Protein AF-A0A0D8XII5-F1 (afdb_monomer)

Mean predicted aligned error: 20.08 Å

Structure (mmCIF, N/CA/C/O backbone):
data_AF-A0A0D8XII5-F1
#
_entry.id   AF-A0A0D8XII5-F1
#
loop_
_atom_site.group_PDB
_atom_site.id
_atom_site.type_symbol
_atom_site.label_atom_id
_atom_site.label_alt_id
_atom_site.label_comp_id
_atom_site.label_asym_id
_atom_site.label_entity_id
_atom_site.label_seq_id
_atom_site.pdbx_PDB_ins_code
_atom_site.Cartn_x
_atom_site.Cartn_y
_atom_site.Cartn_z
_atom_site.occupancy
_atom_site.B_iso_or_equiv
_atom_site.auth_seq_id
_atom_site.auth_comp_id
_atom_site.auth_asym_id
_atom_site.auth_atom_id
_atom_site.pdbx_PDB_model_num
ATOM 1 N N . MET A 1 1 ? 27.798 -19.630 24.471 1.00 77.00 1 MET A N 1
ATOM 2 C CA . MET A 1 1 ? 26.776 -18.729 25.057 1.00 77.00 1 MET A CA 1
ATOM 3 C C . MET A 1 1 ? 25.431 -19.427 24.916 1.00 77.00 1 MET A C 1
ATOM 5 O O . MET A 1 1 ? 25.011 -19.600 23.781 1.00 77.00 1 MET A O 1
ATOM 9 N N . PHE A 1 2 ? 24.791 -19.851 26.017 1.00 88.88 2 PHE A N 1
ATOM 10 C CA . PHE A 1 2 ? 23.692 -20.841 25.994 1.00 88.88 2 PHE A CA 1
ATOM 11 C C . PHE A 1 2 ? 22.542 -20.445 25.061 1.00 88.88 2 PHE A C 1
ATOM 13 O O . PHE A 1 2 ? 22.098 -21.237 24.239 1.00 88.88 2 PHE A O 1
ATOM 20 N N . VAL A 1 3 ? 22.153 -19.169 25.097 1.00 88.50 3 VAL A N 1
ATOM 21 C CA . VAL A 1 3 ? 21.135 -18.590 24.208 1.00 88.50 3 VAL A CA 1
ATOM 22 C C . VAL A 1 3 ? 21.481 -18.770 22.720 1.00 88.50 3 VAL A C 1
ATOM 24 O O . VAL A 1 3 ? 20.600 -19.055 21.918 1.00 88.50 3 VAL A O 1
ATOM 27 N N . GLY A 1 4 ? 22.757 -18.655 22.337 1.00 88.62 4 GLY A N 1
ATOM 28 C CA . GLY A 1 4 ? 23.198 -18.844 20.949 1.00 88.62 4 GLY A CA 1
ATOM 29 C C . GLY A 1 4 ? 23.115 -20.299 20.479 1.00 88.62 4 GLY A C 1
ATOM 30 O O . GLY A 1 4 ? 22.792 -20.549 19.324 1.00 88.62 4 GLY A O 1
ATOM 31 N N . GLU A 1 5 ? 23.345 -21.254 21.377 1.00 89.75 5 GLU A N 1
ATOM 32 C CA . GLU A 1 5 ? 23.192 -22.691 21.120 1.00 89.75 5 GLU A CA 1
ATOM 33 C C . GLU A 1 5 ? 21.711 -23.096 21.047 1.00 89.75 5 GLU A C 1
ATOM 35 O O . GLU A 1 5 ? 21.306 -23.789 20.115 1.00 89.75 5 GLU A O 1
ATOM 40 N N . ALA A 1 6 ? 20.869 -22.557 21.935 1.00 88.44 6 ALA A N 1
ATOM 41 C CA . ALA A 1 6 ? 19.416 -22.730 21.880 1.00 88.44 6 ALA A CA 1
ATOM 42 C C . ALA A 1 6 ? 18.805 -22.173 20.576 1.00 88.44 6 ALA A C 1
ATOM 44 O O . ALA A 1 6 ? 18.009 -22.856 19.929 1.00 88.44 6 ALA A O 1
ATOM 45 N N . ILE A 1 7 ? 19.219 -20.974 20.143 1.00 87.81 7 ILE A N 1
ATOM 46 C CA . ILE A 1 7 ? 18.803 -20.389 18.855 1.00 87.8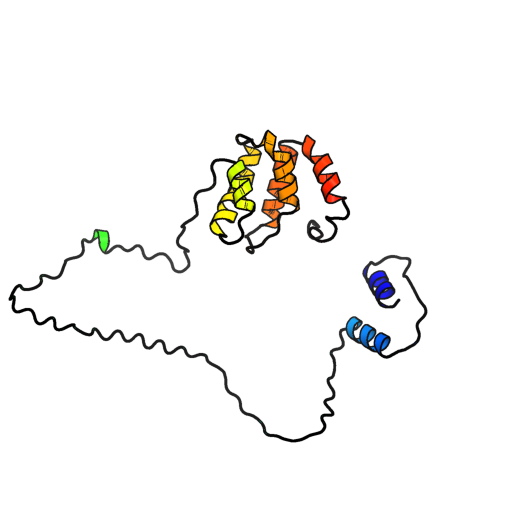1 7 ILE A CA 1
ATOM 47 C C . ILE A 1 7 ? 19.351 -21.212 17.678 1.00 87.81 7 ILE A C 1
ATOM 49 O O . ILE A 1 7 ? 18.618 -21.469 16.728 1.00 87.81 7 ILE A O 1
ATOM 53 N N . SER A 1 8 ? 20.604 -21.678 17.743 1.00 90.38 8 SER A N 1
ATOM 54 C CA . SER A 1 8 ? 21.195 -22.534 16.703 1.00 90.38 8 SER A CA 1
ATOM 55 C C . SER A 1 8 ? 20.455 -23.865 16.545 1.00 90.38 8 SER A C 1
ATOM 57 O O . SER A 1 8 ? 20.338 -24.356 15.424 1.00 90.38 8 SER A O 1
ATOM 59 N N . SER A 1 9 ? 19.951 -24.434 17.644 1.00 86.81 9 SER A N 1
ATOM 60 C CA . SER A 1 9 ? 19.098 -25.627 17.641 1.00 86.81 9 SER A CA 1
ATOM 61 C C . SER A 1 9 ? 17.732 -25.335 17.005 1.00 86.81 9 SER A C 1
ATOM 63 O O . SER A 1 9 ? 17.302 -26.057 16.106 1.00 86.81 9 SER A O 1
ATOM 65 N N . TRP A 1 10 ? 17.089 -24.227 17.394 1.00 86.25 10 TRP A N 1
ATOM 66 C CA . TRP A 1 10 ? 15.796 -23.799 16.841 1.00 86.25 10 TRP A CA 1
ATOM 67 C C . TRP A 1 10 ? 15.847 -23.498 15.334 1.00 86.25 10 TRP A C 1
ATOM 69 O O . TRP A 1 10 ? 14.898 -23.794 14.615 1.00 86.25 10 TRP A O 1
ATOM 79 N N . MET A 1 11 ? 16.969 -22.965 14.841 1.00 87.56 11 MET A N 1
ATOM 80 C CA . MET A 1 11 ? 17.151 -22.601 13.431 1.00 87.56 11 MET A CA 1
ATOM 81 C C . MET A 1 11 ? 17.401 -23.805 12.497 1.00 87.56 11 MET A C 1
ATOM 83 O O . MET A 1 11 ? 17.495 -23.624 11.285 1.00 87.56 11 MET A O 1
ATOM 87 N N . GLY A 1 12 ? 17.509 -25.031 13.031 1.00 75.69 12 GLY A N 1
ATOM 88 C CA . GLY A 1 12 ? 17.516 -26.272 12.241 1.00 75.69 12 GLY A CA 1
ATOM 89 C C . GLY A 1 12 ? 18.734 -26.491 11.334 1.00 75.69 12 GLY A C 1
ATOM 90 O O . GLY A 1 12 ? 18.668 -27.311 10.421 1.00 75.69 12 GLY A O 1
ATOM 91 N N . HIS A 1 13 ? 19.834 -25.766 11.552 1.00 77.75 13 HIS A N 1
ATOM 92 C CA . HIS A 1 13 ? 21.041 -25.865 10.728 1.00 77.75 13 HIS A CA 1
ATOM 93 C C . HIS A 1 13 ? 21.863 -27.125 11.063 1.00 77.75 13 HIS A C 1
ATOM 95 O O . HIS A 1 13 ? 21.938 -27.528 12.225 1.00 77.75 13 HIS A O 1
ATOM 101 N N . GLU A 1 14 ? 22.510 -27.732 10.060 1.00 72.69 14 GLU A N 1
ATOM 102 C CA . GLU A 1 14 ? 23.285 -28.979 10.227 1.00 72.69 14 GLU A CA 1
ATOM 103 C C . GLU A 1 14 ? 24.501 -28.797 11.157 1.00 72.69 14 GLU A C 1
ATOM 105 O O . GLU A 1 14 ? 24.833 -29.675 11.956 1.00 72.69 14 GLU A O 1
ATOM 110 N N . GLU A 1 15 ? 25.136 -27.625 11.096 1.00 82.06 15 GLU A N 1
ATOM 111 C CA . GLU A 1 15 ? 26.217 -27.223 11.997 1.00 82.06 15 GLU A CA 1
ATOM 112 C C . GLU A 1 15 ? 25.653 -26.456 13.201 1.00 82.06 15 GLU A C 1
ATOM 114 O O . GLU A 1 15 ? 25.435 -25.244 13.139 1.00 82.06 15 GLU A O 1
ATOM 119 N N . GLN A 1 16 ? 25.410 -27.165 14.305 1.00 84.00 16 GLN A N 1
ATOM 120 C CA . GLN A 1 16 ? 24.960 -26.558 15.560 1.00 84.00 16 GLN A CA 1
ATOM 121 C C . GLN A 1 16 ? 26.126 -25.934 16.339 1.00 84.00 16 GLN A C 1
ATOM 123 O O . GLN A 1 16 ? 27.122 -26.601 16.632 1.00 84.00 16 GLN A O 1
ATOM 128 N N . LEU A 1 17 ? 25.972 -24.667 16.737 1.00 87.56 17 LEU A N 1
ATOM 129 C CA . LEU A 1 17 ? 26.920 -23.976 17.612 1.00 87.56 17 LEU A CA 1
ATOM 130 C C . LEU A 1 17 ? 26.945 -24.622 18.999 1.00 87.56 17 LEU A C 1
ATOM 132 O O . LEU A 1 17 ? 25.958 -24.561 19.726 1.00 87.56 17 LEU A O 1
ATOM 136 N N . LYS A 1 18 ? 28.102 -25.161 19.389 1.00 88.06 18 LYS A N 1
ATOM 137 C CA . LYS A 1 18 ? 28.375 -25.656 20.743 1.00 88.06 18 LYS A CA 1
ATOM 138 C C . LYS A 1 18 ? 29.397 -24.761 21.416 1.00 88.06 18 LYS A C 1
ATOM 140 O O . LYS A 1 18 ? 30.386 -24.377 20.791 1.00 88.06 18 LYS A O 1
ATOM 145 N N . PHE A 1 19 ? 29.181 -24.456 22.689 1.00 89.31 19 PHE A N 1
ATOM 146 C CA . PHE A 1 19 ? 30.158 -23.737 23.500 1.00 89.31 19 PHE A CA 1
ATOM 147 C C . PHE A 1 19 ? 30.396 -24.466 24.821 1.00 89.31 19 PHE A C 1
ATOM 149 O O . PHE A 1 19 ? 29.582 -25.271 25.262 1.00 89.31 19 PHE A O 1
ATOM 156 N N . GLU A 1 20 ? 31.512 -24.147 25.463 1.00 88.19 20 GLU A N 1
ATOM 157 C CA . GLU A 1 20 ? 31.811 -24.594 26.820 1.00 88.19 20 GLU A CA 1
ATOM 158 C C . GLU A 1 20 ? 31.205 -23.613 27.840 1.00 88.19 20 GLU A C 1
ATOM 160 O O . GLU A 1 20 ? 31.091 -22.410 27.575 1.00 88.19 20 GLU A O 1
ATOM 165 N N . TYR A 1 21 ? 30.789 -24.138 28.995 1.00 86.00 21 TYR A N 1
ATOM 166 C CA . TYR A 1 21 ? 30.119 -23.396 30.064 1.00 86.00 21 TYR A CA 1
ATOM 167 C C . TYR A 1 21 ? 30.590 -23.869 31.434 1.00 86.00 21 TYR A C 1
ATOM 169 O O . TYR A 1 21 ? 30.857 -25.052 31.632 1.00 86.00 21 TYR A O 1
ATOM 177 N N . GLU A 1 22 ? 30.588 -22.952 32.395 1.00 87.06 22 GLU A N 1
ATOM 178 C CA . GLU A 1 22 ? 30.607 -23.285 33.816 1.00 87.06 22 GLU A CA 1
ATOM 179 C C . GLU A 1 22 ? 29.160 -23.394 34.322 1.00 87.06 22 GLU A C 1
ATOM 181 O O . GLU A 1 22 ? 28.330 -22.522 34.038 1.00 87.06 22 GLU A O 1
ATOM 186 N N . GLU A 1 23 ? 28.851 -24.450 35.077 1.00 87.00 23 GLU A N 1
ATOM 187 C CA . GLU A 1 23 ? 27.527 -24.653 35.676 1.00 87.00 23 GLU A CA 1
ATOM 188 C C . GLU A 1 23 ? 27.302 -23.610 36.786 1.00 87.00 23 GLU A C 1
ATOM 190 O O . GLU A 1 23 ? 28.008 -23.594 37.793 1.00 87.00 23 GLU A O 1
ATOM 195 N N . ASN A 1 24 ? 26.340 -22.710 36.582 1.00 89.38 24 ASN A N 1
ATOM 196 C CA . ASN A 1 24 ? 26.037 -21.578 37.461 1.00 89.38 24 ASN A CA 1
ATOM 197 C C . ASN A 1 24 ? 24.515 -21.390 37.564 1.00 89.38 24 ASN A C 1
ATOM 199 O O . ASN A 1 24 ? 23.789 -21.782 36.649 1.00 89.38 24 ASN A O 1
ATOM 203 N N . ASP A 1 25 ? 24.033 -20.707 38.607 1.00 89.06 25 ASP A N 1
ATOM 204 C CA . ASP A 1 25 ? 22.597 -20.460 38.846 1.00 89.06 25 ASP A CA 1
ATOM 205 C C . ASP A 1 25 ? 21.871 -19.865 37.624 1.00 89.06 25 ASP A C 1
ATOM 207 O O . ASP A 1 25 ? 20.764 -20.281 37.284 1.00 89.06 25 ASP A O 1
ATOM 211 N N . TRP A 1 26 ? 22.531 -18.956 36.897 1.00 88.75 26 TRP A N 1
ATOM 212 C CA . TRP A 1 26 ? 22.018 -18.383 35.647 1.00 88.75 26 TRP A CA 1
ATOM 213 C C . TRP A 1 26 ? 21.817 -19.432 34.538 1.00 88.75 26 TRP A C 1
ATOM 215 O O . TRP A 1 26 ? 20.835 -19.378 33.800 1.00 88.75 26 TRP A O 1
ATOM 225 N N . LEU A 1 27 ? 22.727 -20.405 34.414 1.00 89.44 27 LEU A N 1
ATOM 226 C CA . LEU A 1 27 ? 22.627 -21.477 33.419 1.00 89.44 27 LEU A CA 1
ATOM 227 C C . LEU A 1 27 ? 21.465 -22.422 33.760 1.00 89.44 27 LEU A C 1
ATOM 229 O O . LEU A 1 27 ? 20.710 -22.818 32.870 1.00 89.44 27 LEU A O 1
ATOM 233 N N . LEU A 1 28 ? 21.290 -22.725 35.051 1.00 88.69 28 LEU A N 1
ATOM 234 C CA . LEU A 1 28 ? 20.173 -23.516 35.567 1.00 88.69 28 LEU A CA 1
ATOM 235 C C . LEU A 1 28 ? 18.830 -22.814 35.325 1.00 88.69 28 LEU A C 1
ATOM 237 O O . LEU A 1 28 ? 17.883 -23.450 34.864 1.00 88.69 28 LEU A O 1
ATOM 241 N N . GLU A 1 29 ? 18.745 -21.505 35.574 1.00 89.44 29 GLU A N 1
ATOM 242 C CA . GLU A 1 29 ? 17.546 -20.709 35.297 1.00 89.44 29 GLU A CA 1
ATOM 243 C C . GLU A 1 29 ? 17.209 -20.681 33.799 1.00 89.44 29 GLU A C 1
ATOM 245 O O . GLU A 1 29 ? 16.077 -20.994 33.423 1.00 89.44 29 GLU A O 1
ATOM 250 N N . MET A 1 30 ? 18.186 -20.377 32.937 1.00 88.62 30 MET A N 1
ATOM 251 C CA . MET A 1 30 ? 17.984 -20.350 31.483 1.00 88.62 30 MET A CA 1
ATOM 252 C C . MET A 1 30 ? 17.560 -21.714 30.927 1.00 88.62 30 MET A C 1
ATOM 254 O O . MET A 1 30 ? 16.675 -21.773 30.073 1.00 88.62 30 MET A O 1
ATOM 258 N N . ARG A 1 31 ? 18.137 -22.813 31.433 1.00 89.25 31 ARG A N 1
ATOM 259 C CA . ARG A 1 31 ? 17.714 -24.176 31.083 1.00 89.25 31 ARG A CA 1
ATOM 260 C C . ARG A 1 31 ? 16.270 -24.431 31.518 1.00 89.25 31 ARG A C 1
ATOM 262 O O . ARG A 1 31 ? 15.475 -24.906 30.718 1.00 89.25 31 ARG A O 1
ATOM 269 N N . ARG A 1 32 ? 15.898 -24.045 32.743 1.00 87.88 32 ARG A N 1
ATOM 270 C CA . ARG A 1 32 ? 14.538 -24.248 33.268 1.00 87.88 32 ARG A CA 1
ATOM 271 C C . ARG A 1 32 ? 13.476 -23.453 32.490 1.00 87.88 32 ARG A C 1
ATOM 273 O O . ARG A 1 32 ? 12.360 -23.938 32.332 1.00 87.88 32 ARG A O 1
ATOM 280 N N . ILE A 1 33 ? 13.830 -22.269 31.975 1.00 88.31 33 ILE A N 1
ATOM 281 C CA . ILE A 1 33 ? 12.994 -21.482 31.051 1.00 88.31 33 ILE A CA 1
ATOM 282 C C . ILE A 1 33 ? 12.884 -22.175 29.683 1.00 88.31 33 ILE A C 1
ATOM 284 O O . ILE A 1 33 ? 11.779 -22.291 29.159 1.00 88.31 33 ILE A O 1
ATOM 288 N N . TYR A 1 34 ? 13.999 -22.657 29.122 1.00 87.44 34 TYR A N 1
ATOM 289 C CA . TYR A 1 34 ? 14.026 -23.369 27.837 1.00 87.44 34 TYR A CA 1
ATOM 290 C C . TYR A 1 34 ? 13.191 -24.661 27.860 1.00 87.44 34 TYR A C 1
ATOM 292 O O . TYR A 1 34 ? 12.408 -24.901 26.946 1.00 87.44 34 TYR A O 1
ATOM 300 N N . ASP A 1 35 ? 13.293 -25.442 28.938 1.00 85.44 35 ASP A N 1
ATOM 301 C CA . ASP A 1 35 ? 12.533 -26.683 29.142 1.00 85.44 35 ASP A CA 1
ATOM 302 C C . ASP A 1 35 ? 11.050 -26.433 29.513 1.00 85.44 35 ASP A C 1
ATOM 304 O O . ASP A 1 35 ? 10.287 -27.379 29.709 1.00 85.44 35 ASP A O 1
ATOM 308 N N . GLY A 1 36 ? 10.622 -25.169 29.641 1.00 80.12 36 GLY A N 1
ATOM 309 C CA . GLY A 1 36 ? 9.242 -24.795 29.972 1.00 80.12 36 GLY A CA 1
ATOM 310 C C . GLY A 1 36 ? 8.801 -25.171 31.393 1.00 80.12 36 GLY A C 1
ATOM 311 O O . GLY A 1 36 ? 7.602 -25.237 31.667 1.00 80.12 36 GLY A O 1
ATOM 312 N N . ILE A 1 37 ? 9.743 -25.429 32.305 1.00 76.94 37 ILE A N 1
ATOM 313 C CA . ILE A 1 37 ? 9.452 -25.890 33.666 1.00 76.94 37 ILE A CA 1
ATOM 314 C C . ILE A 1 37 ? 9.134 -24.667 34.554 1.00 76.94 37 ILE A C 1
ATOM 316 O O . ILE A 1 37 ? 10.028 -23.852 34.833 1.00 76.94 37 ILE A O 1
ATOM 320 N N . PRO A 1 38 ? 7.882 -24.513 35.035 1.00 63.31 38 PRO A N 1
ATOM 321 C CA . PRO A 1 38 ? 7.494 -23.357 35.835 1.00 63.31 38 PRO A CA 1
ATOM 322 C C . PRO A 1 38 ? 8.303 -23.267 37.134 1.00 63.31 38 PRO A C 1
ATOM 324 O O . PRO A 1 38 ? 8.763 -24.270 37.684 1.00 63.31 38 PRO A O 1
ATOM 327 N N . LEU A 1 39 ? 8.468 -22.043 37.642 1.00 60.22 39 LEU A N 1
ATOM 328 C CA . LEU A 1 39 ? 8.985 -21.813 38.990 1.00 60.22 39 LEU A CA 1
ATOM 329 C C . LEU A 1 39 ? 8.065 -22.506 40.001 1.00 60.22 39 LEU A C 1
ATOM 331 O O . LEU A 1 39 ? 6.971 -22.015 40.278 1.00 60.22 39 LEU A O 1
ATOM 335 N N . VAL A 1 40 ? 8.529 -23.601 40.605 1.00 63.16 40 VAL A N 1
ATOM 336 C CA . VAL A 1 40 ? 8.010 -24.008 41.912 1.00 63.16 40 VAL A CA 1
ATOM 337 C C . VAL A 1 40 ? 8.527 -22.971 42.900 1.00 63.16 40 VAL A C 1
ATOM 339 O O . VAL A 1 40 ? 9.683 -23.013 43.318 1.00 63.16 40 VAL A O 1
ATOM 342 N N . VAL A 1 41 ? 7.679 -21.993 43.214 1.00 55.00 41 VAL A N 1
ATOM 343 C CA . VAL A 1 41 ? 7.925 -21.039 44.295 1.00 55.00 41 VAL A CA 1
ATOM 344 C C . VAL A 1 41 ? 7.735 -21.800 45.604 1.00 55.00 41 VAL A C 1
ATOM 346 O O . VAL A 1 41 ? 6.650 -21.803 46.180 1.00 55.00 41 VAL A O 1
ATOM 349 N N . ASP A 1 42 ? 8.785 -22.500 46.037 1.00 43.81 42 ASP A N 1
ATOM 350 C CA . ASP A 1 42 ? 8.802 -23.163 47.337 1.00 43.81 42 ASP A CA 1
ATOM 351 C C . ASP A 1 42 ? 8.899 -22.090 48.429 1.00 43.81 42 ASP A C 1
ATOM 353 O O . ASP A 1 42 ? 9.962 -21.542 48.742 1.00 43.81 42 ASP A O 1
ATOM 357 N N . GLY A 1 43 ? 7.725 -21.691 48.915 1.00 44.03 43 GLY A N 1
ATOM 358 C CA . GLY A 1 43 ? 7.524 -20.547 49.788 1.00 44.03 43 GLY A CA 1
ATOM 359 C C . GLY A 1 43 ? 8.014 -20.791 51.209 1.00 44.03 43 GLY A C 1
ATOM 360 O O . GLY A 1 43 ? 7.206 -20.874 52.129 1.00 44.03 43 GLY A O 1
ATOM 361 N N . THR A 1 44 ? 9.331 -20.790 51.424 1.00 35.44 44 THR A N 1
ATOM 362 C CA . THR A 1 44 ? 9.888 -20.561 52.766 1.00 35.44 44 THR A CA 1
ATOM 363 C C . THR A 1 44 ? 9.792 -19.072 53.106 1.00 35.44 44 THR A C 1
ATOM 365 O O . THR A 1 44 ? 10.777 -18.331 53.093 1.00 35.44 44 THR A O 1
ATOM 368 N N . GLN A 1 45 ? 8.578 -18.615 53.415 1.00 43.19 45 GLN A N 1
ATOM 369 C CA . GLN A 1 45 ? 8.403 -17.377 54.164 1.00 43.19 45 GLN A CA 1
ATOM 370 C C . GLN A 1 45 ? 8.913 -17.582 55.594 1.00 43.19 45 GLN A C 1
ATOM 372 O O . GLN A 1 45 ? 8.676 -18.614 56.222 1.00 43.19 45 GLN A O 1
ATOM 377 N N . LYS A 1 46 ? 9.561 -16.556 56.150 1.00 32.41 46 LYS A N 1
ATOM 378 C CA . LYS A 1 46 ? 9.461 -16.339 57.594 1.00 32.41 46 LYS A CA 1
ATOM 379 C C . LYS A 1 46 ? 8.077 -15.736 57.840 1.00 32.41 46 LYS A C 1
ATOM 381 O O . LYS A 1 46 ? 7.746 -14.736 57.207 1.00 32.41 46 LYS A O 1
ATOM 386 N N . ASN A 1 47 ? 7.304 -16.391 58.705 1.00 34.06 47 ASN A N 1
ATOM 387 C CA . ASN A 1 47 ? 5.966 -15.996 59.177 1.00 34.06 47 ASN A CA 1
ATOM 388 C C . ASN A 1 47 ? 6.008 -14.569 59.801 1.00 34.06 47 ASN A C 1
ATOM 390 O O . ASN A 1 47 ? 7.098 -14.032 59.999 1.00 34.06 47 ASN A O 1
ATOM 394 N N . GLU A 1 48 ? 4.922 -13.856 60.121 1.00 33.72 48 GLU A N 1
ATOM 395 C CA . GLU A 1 48 ? 3.622 -14.216 60.734 1.00 33.72 48 GLU A CA 1
ATOM 396 C C . GLU A 1 48 ? 2.541 -13.202 60.239 1.00 33.72 48 GLU A C 1
ATOM 398 O O . GLU A 1 48 ? 2.897 -12.063 59.939 1.00 33.72 48 GLU A O 1
ATOM 403 N N . ASP A 1 49 ? 1.233 -13.476 60.105 1.00 31.00 49 ASP A N 1
ATOM 404 C CA . ASP A 1 49 ? 0.427 -14.692 60.347 1.00 31.00 49 ASP A CA 1
ATOM 405 C C . ASP A 1 49 ? -0.850 -14.734 59.439 1.00 31.00 49 ASP A C 1
ATOM 407 O O . ASP A 1 49 ? -1.030 -13.905 58.546 1.00 31.00 49 ASP A O 1
ATOM 411 N N . LEU A 1 50 ? -1.728 -15.717 59.670 1.00 36.00 50 LEU A N 1
ATOM 412 C CA . LEU A 1 50 ? -2.990 -16.080 58.990 1.00 36.00 50 LEU A CA 1
ATOM 413 C C . LEU A 1 50 ? -4.264 -15.406 59.615 1.00 36.00 50 LEU A C 1
ATOM 415 O O . LEU A 1 50 ? -4.103 -14.737 60.637 1.00 36.00 50 LEU A O 1
ATOM 419 N N . PRO A 1 51 ? -5.525 -15.546 59.087 1.00 37.62 51 PRO A N 1
ATOM 420 C CA . PRO A 1 51 ? -6.023 -16.664 58.263 1.00 37.62 51 PRO A CA 1
ATOM 421 C C . PRO A 1 51 ? -7.027 -16.427 57.098 1.00 37.62 51 PRO A C 1
ATOM 423 O O . PRO A 1 51 ? -7.900 -15.569 57.117 1.00 37.62 51 PRO A O 1
ATOM 426 N N . CYS A 1 52 ? -6.915 -17.348 56.132 1.00 27.23 52 CYS A N 1
ATOM 427 C CA . CYS A 1 52 ? -7.945 -18.170 55.466 1.00 27.23 52 CYS A CA 1
ATOM 428 C C . CYS A 1 52 ? -9.350 -17.635 55.088 1.00 27.23 52 CYS A C 1
ATOM 430 O O . CYS A 1 52 ? -10.201 -17.424 55.943 1.00 27.23 52 CYS A O 1
ATOM 432 N N . ASN A 1 53 ? -9.616 -17.760 53.777 1.00 33.06 53 ASN A N 1
ATOM 433 C CA . ASN A 1 53 ? -10.717 -18.533 53.165 1.00 33.06 53 ASN A CA 1
ATOM 434 C C . ASN A 1 53 ? -12.178 -18.082 53.370 1.00 33.06 53 ASN A C 1
ATOM 436 O O . ASN A 1 53 ? -12.751 -18.295 54.429 1.00 33.06 53 ASN A O 1
ATOM 440 N N . ASP A 1 54 ? -12.833 -17.676 52.276 1.00 27.06 54 ASP A N 1
ATOM 441 C CA . ASP A 1 54 ? -13.950 -18.462 51.723 1.00 27.06 54 ASP A CA 1
ATOM 442 C C . ASP A 1 54 ? -14.317 -18.026 50.292 1.00 27.06 54 ASP A C 1
ATOM 444 O O . ASP A 1 54 ? -13.940 -16.951 49.824 1.00 27.06 54 ASP A O 1
ATOM 448 N N . ASN A 1 55 ? -15.033 -18.900 49.577 1.00 47.38 55 ASN A N 1
ATOM 449 C CA . ASN A 1 55 ? -15.503 -18.657 48.213 1.00 47.38 55 ASN A CA 1
ATOM 450 C C . ASN A 1 55 ? -16.462 -17.457 48.152 1.00 47.38 55 ASN A C 1
ATOM 452 O O . ASN A 1 55 ? -17.560 -17.532 48.700 1.00 47.38 55 ASN A O 1
ATOM 456 N N . VAL A 1 56 ? -16.126 -16.422 47.377 1.00 33.53 56 VAL A N 1
ATOM 457 C CA . VAL A 1 56 ? -17.123 -15.471 46.863 1.00 33.53 56 VAL A CA 1
ATOM 458 C C . VAL A 1 56 ? -16.910 -15.262 45.369 1.00 33.53 56 VAL A C 1
ATOM 460 O O . VAL A 1 56 ? -15.932 -14.670 44.918 1.00 33.53 56 VAL A O 1
ATOM 463 N N . GLN A 1 57 ? -17.873 -15.766 44.608 1.00 38.62 57 GLN A N 1
ATOM 464 C CA . GLN A 1 57 ? -18.115 -15.424 43.217 1.00 38.62 57 GLN A CA 1
ATOM 465 C C . GLN A 1 57 ? -18.425 -13.924 43.140 1.00 38.62 57 GLN A C 1
ATOM 467 O O . GLN A 1 57 ? -19.484 -13.491 43.591 1.00 38.62 57 GLN A O 1
ATOM 472 N N . CYS A 1 58 ? -17.505 -13.126 42.592 1.00 32.41 58 CYS A N 1
ATOM 473 C CA . CYS A 1 58 ? -17.751 -11.711 42.303 1.00 32.41 58 CYS A CA 1
ATOM 474 C C . CYS A 1 58 ? -18.656 -11.571 41.072 1.00 32.41 58 CYS A C 1
ATOM 476 O O . CYS A 1 58 ? -18.237 -11.088 40.020 1.00 32.41 58 CYS A O 1
ATOM 478 N N . ASP A 1 59 ? -19.911 -11.986 41.229 1.00 31.59 59 ASP A N 1
ATOM 479 C CA . ASP A 1 59 ? -21.002 -11.506 40.399 1.00 31.59 59 ASP A CA 1
ATOM 480 C C . ASP A 1 59 ? -21.105 -9.992 40.593 1.00 31.59 59 ASP A C 1
ATOM 482 O O . ASP A 1 59 ? -21.618 -9.493 41.597 1.00 31.59 59 ASP A O 1
ATOM 486 N N . MET A 1 60 ? -20.603 -9.244 39.612 1.00 43.38 60 MET A N 1
ATOM 487 C CA . MET A 1 60 ? -20.833 -7.809 39.493 1.00 43.38 60 MET A CA 1
ATOM 488 C C . MET A 1 60 ? -22.284 -7.598 39.034 1.00 43.38 60 MET A C 1
ATOM 490 O O . MET A 1 60 ? -22.536 -7.169 37.908 1.00 43.38 60 MET A O 1
ATOM 494 N N . GLN A 1 61 ? -23.248 -7.941 39.899 1.00 36.50 61 GLN A N 1
ATOM 495 C CA . GLN A 1 61 ? -24.661 -7.627 39.708 1.00 36.50 61 GLN A CA 1
ATOM 496 C C . GLN A 1 61 ? -24.823 -6.109 39.726 1.00 36.50 61 GLN A C 1
ATOM 498 O O . GLN A 1 61 ? -25.055 -5.487 40.762 1.00 36.50 61 GLN A O 1
ATOM 503 N N . LEU A 1 62 ? -24.694 -5.507 38.546 1.00 38.72 62 LEU A N 1
ATOM 504 C CA . LEU A 1 62 ? -25.141 -4.151 38.310 1.00 38.72 62 LEU A CA 1
ATOM 505 C C . LEU A 1 62 ? -26.660 -4.153 38.505 1.00 38.72 62 LEU A C 1
ATOM 507 O O . LEU A 1 62 ? -27.379 -4.787 37.734 1.00 38.72 62 LEU A O 1
ATOM 511 N N . SER A 1 63 ? -27.136 -3.489 39.556 1.00 33.78 63 SER A N 1
ATOM 512 C CA . SER A 1 63 ? -28.557 -3.403 39.890 1.00 33.78 63 SER A CA 1
ATOM 513 C C . SER A 1 63 ? -29.325 -2.652 38.800 1.00 33.78 63 SER A C 1
ATOM 515 O O . SER A 1 63 ? -29.545 -1.445 38.897 1.00 33.78 63 SER A O 1
ATOM 517 N N . THR A 1 64 ? -29.758 -3.360 37.758 1.00 34.84 64 THR A N 1
ATOM 518 C CA . THR A 1 64 ? -30.630 -2.851 36.692 1.00 34.84 64 THR A CA 1
ATOM 519 C C . THR A 1 64 ? -32.082 -2.765 37.163 1.00 34.84 64 THR A C 1
ATOM 521 O O . THR A 1 64 ? -33.009 -3.262 36.526 1.00 34.84 64 THR A O 1
ATOM 524 N N . SER A 1 65 ? -32.292 -2.064 38.279 1.00 35.31 65 SER A N 1
ATOM 525 C CA . SER A 1 65 ? -33.605 -1.596 38.725 1.00 35.31 65 SER A CA 1
ATOM 526 C C . SER A 1 65 ? -34.055 -0.413 37.862 1.00 35.31 65 SER A C 1
ATOM 528 O O . SER A 1 65 ? -34.218 0.704 38.343 1.00 35.31 65 SER A O 1
ATOM 530 N N . SER A 1 66 ? -34.265 -0.656 36.567 1.00 41.38 66 SER A N 1
ATOM 531 C CA . SER A 1 66 ? -34.993 0.255 35.678 1.00 41.38 66 SER A CA 1
ATOM 532 C C . SER A 1 66 ? -36.494 0.004 35.802 1.00 41.38 66 SER A C 1
ATOM 534 O O . SER A 1 66 ? -37.178 -0.333 34.838 1.00 41.38 66 SER A O 1
ATOM 536 N N . GLU A 1 67 ? -37.006 0.161 37.020 1.00 36.09 67 GLU A N 1
ATOM 537 C CA . GLU A 1 67 ? -38.436 0.268 37.264 1.00 36.09 67 GLU A CA 1
ATOM 538 C C . GLU A 1 67 ? -38.810 1.731 37.005 1.00 36.09 67 GLU A C 1
ATOM 540 O O . GLU A 1 67 ? -38.599 2.607 37.844 1.00 36.09 67 GLU A O 1
ATOM 545 N N . CYS A 1 68 ? -39.259 2.020 35.779 1.00 36.00 68 CYS A N 1
ATOM 546 C CA . CYS A 1 68 ? -39.647 3.365 35.361 1.00 36.00 68 CYS A CA 1
ATOM 547 C C . CYS A 1 68 ? -40.925 3.800 36.085 1.00 36.00 68 CYS A C 1
ATOM 549 O O . CYS A 1 68 ? -42.026 3.722 35.539 1.00 36.00 68 CYS A O 1
ATOM 551 N N . VAL A 1 69 ? -40.766 4.288 37.315 1.00 37.22 69 VAL A N 1
ATOM 552 C CA . VAL A 1 69 ? -41.788 5.077 37.996 1.00 37.22 69 VAL A CA 1
ATOM 553 C C . VAL A 1 69 ? -42.013 6.329 37.156 1.00 37.22 69 VAL A C 1
ATOM 555 O O . VAL A 1 69 ? -41.162 7.214 37.084 1.00 37.22 69 VAL A O 1
ATOM 558 N N . LEU A 1 70 ? -43.165 6.375 36.488 1.00 46.19 70 LEU A N 1
ATOM 559 C CA . LEU A 1 70 ? -43.687 7.578 35.858 1.00 46.19 70 LEU A CA 1
ATOM 560 C C . LEU A 1 70 ? -44.039 8.570 36.968 1.00 46.19 70 LEU A C 1
ATOM 562 O O . LEU A 1 70 ? -45.167 8.598 37.458 1.00 46.19 70 LEU A O 1
ATOM 566 N N . GLU A 1 71 ? -43.053 9.360 37.386 1.00 38.91 71 GLU A N 1
ATOM 567 C CA . GLU A 1 71 ? -43.274 10.501 38.261 1.00 38.91 71 GLU A CA 1
ATOM 568 C C . GLU A 1 71 ? -44.040 11.558 37.460 1.00 38.91 71 GLU A C 1
ATOM 570 O O . GLU A 1 71 ? -43.484 12.335 36.684 1.00 38.91 71 GLU A O 1
ATOM 575 N N . SER A 1 72 ? -45.366 11.518 37.591 1.00 45.09 72 SER A N 1
ATOM 576 C CA . SER A 1 72 ? -46.263 12.502 37.006 1.00 45.09 72 SER A CA 1
ATOM 577 C C . SER A 1 72 ? -45.962 13.859 37.629 1.00 45.09 72 SER A C 1
ATOM 579 O O . SER A 1 72 ? -46.411 14.147 38.741 1.00 45.09 72 SER A O 1
ATOM 581 N N . HIS A 1 73 ? -45.205 14.693 36.915 1.00 42.72 73 HIS A N 1
ATOM 582 C CA . HIS A 1 73 ? -45.033 16.092 37.271 1.00 42.72 73 HIS A CA 1
ATOM 583 C C . HIS A 1 73 ? -46.409 16.759 37.336 1.00 42.72 73 HIS A C 1
ATOM 585 O O . HIS A 1 73 ? -47.011 17.069 36.309 1.00 42.72 73 HIS A O 1
ATOM 591 N N . THR A 1 74 ? -46.898 16.997 38.553 1.00 42.03 74 THR A N 1
ATOM 592 C CA . THR A 1 74 ? -48.037 17.876 38.808 1.00 42.03 74 THR A CA 1
ATOM 593 C C . THR A 1 74 ? -47.587 19.305 38.536 1.00 42.03 74 THR A C 1
ATOM 595 O O . THR A 1 74 ? -47.135 20.015 39.437 1.00 42.03 74 THR A O 1
ATOM 598 N N . LEU A 1 75 ? -47.641 19.697 37.265 1.00 46.22 75 LEU A N 1
ATOM 599 C CA . LEU A 1 75 ? -47.545 21.087 36.859 1.00 46.22 75 LEU A CA 1
ATOM 600 C C . LEU A 1 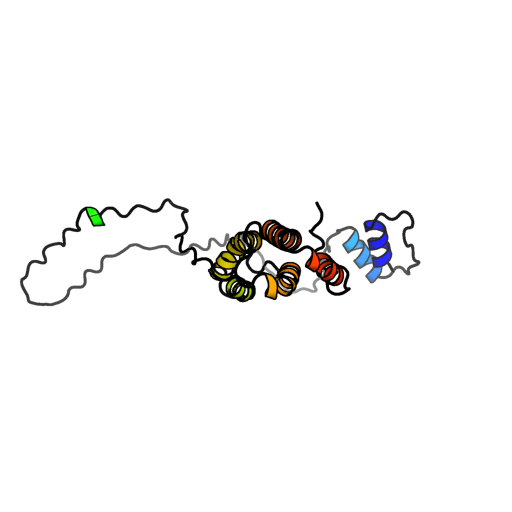75 ? -48.829 21.777 37.322 1.00 46.22 75 LEU A C 1
ATOM 602 O O . LEU A 1 75 ? -49.889 21.586 36.736 1.00 46.22 75 LEU A O 1
ATOM 606 N N . ASP A 1 76 ? -48.716 22.532 38.411 1.00 48.22 76 ASP A N 1
ATOM 607 C CA . ASP A 1 76 ? -49.761 23.429 38.897 1.00 48.22 76 ASP A CA 1
ATOM 608 C C . ASP A 1 76 ? -49.909 24.586 37.896 1.00 48.22 76 ASP A C 1
ATOM 610 O O . ASP A 1 76 ? -49.128 25.540 37.897 1.00 48.22 76 ASP A O 1
ATOM 614 N N . SER A 1 77 ? -50.844 24.423 36.961 1.00 49.47 77 SER A N 1
ATOM 615 C CA . SER A 1 77 ? -51.197 25.399 35.933 1.00 49.47 77 SER A CA 1
ATOM 616 C C . SER A 1 77 ? -52.710 25.354 35.742 1.00 49.47 77 SER A C 1
ATOM 618 O O . SER A 1 77 ? -53.238 24.417 35.151 1.00 49.47 77 SER A O 1
ATOM 620 N N . ASP A 1 78 ? -53.377 26.367 36.288 1.00 57.03 78 ASP A N 1
ATOM 621 C CA . ASP A 1 78 ? -54.832 26.553 36.376 1.00 57.03 78 ASP A CA 1
ATOM 622 C C . ASP A 1 78 ? -55.439 26.949 35.009 1.00 57.03 78 ASP A C 1
ATOM 624 O O . ASP A 1 78 ? -55.909 28.070 34.824 1.00 57.03 78 ASP A O 1
ATOM 628 N N . ASP A 1 79 ? -55.332 26.055 34.019 1.00 58.75 79 ASP A N 1
ATOM 629 C CA . ASP A 1 79 ? -55.852 26.233 32.656 1.00 58.75 79 ASP A CA 1
ATOM 630 C C . ASP A 1 79 ? -56.545 24.930 32.203 1.00 58.75 79 ASP A C 1
ATOM 632 O O . ASP A 1 79 ? -55.884 23.934 31.898 1.00 58.75 79 ASP A O 1
ATOM 636 N N . ASP A 1 80 ? -57.886 24.926 32.215 1.00 59.09 80 ASP A N 1
ATOM 637 C CA . ASP A 1 80 ? -58.782 23.776 31.952 1.00 59.09 80 ASP A CA 1
ATOM 638 C C . ASP A 1 80 ? -58.829 23.358 30.455 1.00 59.09 80 ASP A C 1
ATOM 640 O O . ASP A 1 80 ? -59.890 23.083 29.889 1.00 59.09 80 ASP A O 1
ATOM 644 N N . GLU A 1 81 ? -57.681 23.312 29.779 1.00 63.56 81 GLU A N 1
ATOM 645 C CA . GLU A 1 81 ? -57.558 22.794 28.412 1.00 63.56 81 GLU A CA 1
ATOM 646 C C . GLU A 1 81 ? -57.213 21.294 28.460 1.00 63.56 81 GLU A C 1
ATOM 648 O O . GLU A 1 81 ? -56.068 20.901 28.699 1.00 63.56 81 GLU A O 1
ATOM 653 N N . ASP A 1 82 ? -58.219 20.439 28.224 1.00 69.81 82 ASP A N 1
ATOM 654 C CA . ASP A 1 82 ? -58.069 18.982 28.090 1.00 69.81 82 ASP A CA 1
ATOM 655 C C . ASP A 1 82 ? -56.983 18.652 27.045 1.00 69.81 82 ASP A C 1
ATOM 657 O O . ASP A 1 82 ? -57.222 18.699 25.833 1.00 69.81 82 ASP A O 1
ATOM 661 N N . PHE A 1 83 ? -55.777 18.288 27.501 1.00 63.69 83 PHE A N 1
ATOM 662 C CA . PHE A 1 83 ? -54.658 17.923 26.628 1.00 63.69 83 PHE A CA 1
ATOM 663 C C . PHE A 1 83 ? -55.015 16.705 25.763 1.00 63.69 83 PHE A C 1
ATOM 665 O O . PHE A 1 83 ? -54.882 15.551 26.179 1.00 63.69 83 PHE A O 1
ATOM 672 N N . ILE A 1 84 ? -55.433 16.964 24.522 1.00 70.62 84 ILE A N 1
ATOM 673 C CA . ILE A 1 84 ? -55.715 15.923 23.534 1.00 70.62 84 ILE A CA 1
ATOM 674 C C . ILE A 1 84 ? -54.425 15.136 23.285 1.00 70.62 84 ILE A C 1
ATOM 676 O O . ILE A 1 84 ? -53.415 15.693 22.848 1.00 70.62 84 ILE A O 1
ATOM 680 N N . ALA A 1 85 ? -54.465 13.829 23.549 1.00 74.25 85 ALA A N 1
ATOM 681 C CA . ALA A 1 85 ? -53.340 12.940 23.297 1.00 74.25 85 ALA A CA 1
ATOM 682 C C . ALA A 1 85 ? -52.920 13.024 21.819 1.00 74.25 85 ALA A C 1
ATOM 684 O O . ALA A 1 85 ? -53.737 12.816 20.921 1.00 74.25 85 ALA A O 1
ATOM 685 N N . TYR A 1 86 ? -51.644 13.334 21.570 1.00 76.19 86 TYR A N 1
ATOM 686 C CA . TYR A 1 86 ? -51.110 13.447 20.214 1.00 76.19 86 TYR A CA 1
ATOM 687 C C . TYR A 1 86 ? -51.134 12.081 19.519 1.00 76.19 86 TYR A C 1
ATOM 689 O O . TYR A 1 86 ? -50.387 11.169 19.884 1.00 76.19 86 TYR A O 1
ATOM 697 N N . ASP A 1 87 ? -51.997 11.943 18.514 1.00 75.31 87 ASP A N 1
ATOM 698 C CA . ASP A 1 87 ? -52.148 10.704 17.759 1.00 75.31 87 ASP A CA 1
ATOM 699 C C . ASP A 1 87 ? -51.030 10.605 16.708 1.00 75.31 87 ASP A C 1
ATOM 701 O O . ASP A 1 87 ? -51.059 11.255 15.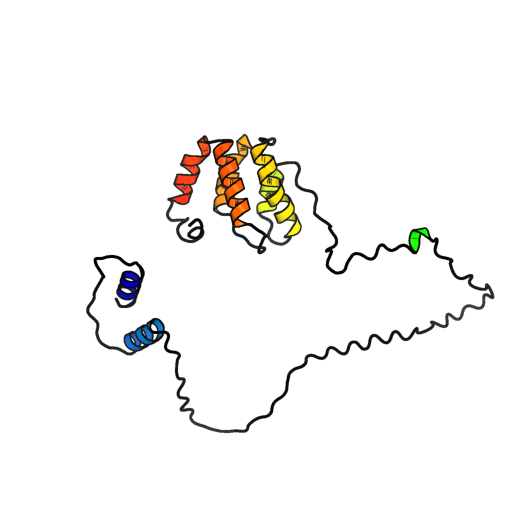660 1.00 75.31 87 ASP A O 1
ATOM 705 N N . VAL A 1 88 ? -49.989 9.831 17.033 1.00 77.06 88 VAL A N 1
ATOM 706 C CA . VAL A 1 88 ? -48.789 9.671 16.197 1.00 77.06 88 VAL A CA 1
ATOM 707 C C . VAL A 1 88 ? -49.185 9.096 14.828 1.00 77.06 88 VAL A C 1
ATOM 709 O O . VAL A 1 88 ? -49.753 8.000 14.790 1.00 77.06 88 VAL A O 1
ATOM 712 N N . PRO A 1 89 ? -48.877 9.758 13.696 1.00 76.25 89 PRO A N 1
ATOM 713 C CA . PRO A 1 89 ? -49.213 9.252 12.367 1.00 76.25 89 PRO A CA 1
ATOM 714 C C . PRO A 1 89 ? -48.659 7.842 12.119 1.00 76.25 89 PRO A C 1
ATOM 716 O O . PRO A 1 89 ? -47.535 7.528 12.504 1.00 76.25 89 PRO A O 1
ATOM 719 N N . ASP A 1 90 ? -49.400 6.984 11.413 1.00 67.00 90 ASP A N 1
ATOM 720 C CA . ASP A 1 90 ? -48.993 5.579 11.208 1.00 67.00 90 ASP A CA 1
ATOM 721 C C . ASP A 1 90 ? -47.677 5.418 10.410 1.00 67.00 90 ASP A C 1
ATOM 723 O O . ASP A 1 90 ? -47.027 4.372 10.475 1.00 67.00 90 ASP A O 1
ATOM 727 N N . GLY A 1 91 ? -47.239 6.470 9.706 1.00 66.44 91 GLY A N 1
ATOM 728 C CA . GLY A 1 91 ? -45.911 6.548 9.087 1.00 66.44 91 GLY A CA 1
ATOM 729 C C . GLY A 1 91 ? -44.752 6.688 10.086 1.00 66.44 91 GLY A C 1
ATOM 730 O O . GLY A 1 91 ? -43.645 6.270 9.774 1.00 66.44 91 GLY A O 1
ATOM 731 N N . GLU A 1 92 ? -45.002 7.213 11.289 1.00 60.94 92 GLU A N 1
ATOM 732 C CA . GLU A 1 92 ? -44.023 7.341 12.383 1.00 60.94 92 GLU A CA 1
ATOM 733 C C . GLU A 1 92 ? -44.118 6.178 13.387 1.00 60.94 92 GLU A C 1
ATOM 735 O O . GLU A 1 92 ? -43.154 5.878 14.086 1.00 60.94 92 GLU A O 1
ATOM 740 N N . LYS A 1 93 ? -45.250 5.457 13.425 1.00 60.84 93 LYS A N 1
ATOM 741 C CA . LYS A 1 93 ? -45.391 4.218 14.216 1.00 60.84 93 LYS A CA 1
ATOM 742 C C . LYS A 1 93 ? -44.523 3.064 13.685 1.00 60.84 93 LYS A C 1
ATOM 744 O O . LYS A 1 93 ? -44.204 2.144 14.437 1.00 60.84 93 LYS A O 1
ATOM 749 N N . ASN A 1 94 ? -44.114 3.113 12.415 1.00 58.16 94 ASN A N 1
ATOM 750 C CA . ASN A 1 94 ? -43.185 2.156 11.813 1.00 58.16 94 ASN A CA 1
ATOM 751 C C . ASN A 1 94 ? -41.728 2.585 12.035 1.00 58.16 94 ASN A C 1
ATOM 753 O O . ASN A 1 94 ? -41.011 2.939 11.102 1.00 58.16 94 ASN A O 1
ATOM 757 N N . PHE A 1 95 ? -41.267 2.487 13.283 1.00 56.47 95 PHE A N 1
ATOM 758 C CA . PHE A 1 95 ? -39.843 2.276 13.511 1.00 56.47 95 PHE A CA 1
ATOM 759 C C . PHE A 1 95 ? -39.499 0.886 12.980 1.00 56.47 95 PHE A C 1
ATOM 761 O O . PHE A 1 95 ? -39.818 -0.117 13.628 1.00 56.47 95 PHE A O 1
ATOM 768 N N . ASP A 1 96 ? -38.854 0.828 11.812 1.00 60.94 96 ASP A N 1
ATOM 769 C CA . ASP A 1 96 ? -38.156 -0.373 11.363 1.00 60.94 96 ASP A CA 1
ATOM 770 C C . ASP A 1 96 ? -37.217 -0.799 12.491 1.00 60.94 96 ASP A C 1
ATOM 772 O O . ASP A 1 96 ? -36.210 -0.143 12.777 1.00 60.94 96 ASP A O 1
ATOM 776 N N . LYS A 1 97 ? -37.586 -1.878 13.188 1.00 54.28 97 LYS A N 1
ATOM 777 C CA . LYS A 1 97 ? -36.751 -2.462 14.230 1.00 54.28 97 LYS A CA 1
ATOM 778 C C . LYS A 1 97 ? -35.507 -2.997 13.544 1.00 54.28 97 LYS A C 1
ATOM 780 O O . LYS A 1 97 ? -35.540 -4.092 12.983 1.00 54.28 97 LYS A O 1
ATOM 785 N N . LEU A 1 98 ? -34.440 -2.197 13.586 1.00 56.47 98 LEU A N 1
ATOM 786 C CA . LEU A 1 98 ? -33.098 -2.613 13.206 1.00 56.47 98 LEU A CA 1
ATOM 787 C C . LEU A 1 98 ? -32.847 -3.982 13.836 1.00 56.47 98 LEU A C 1
ATOM 789 O O . LEU A 1 98 ? -33.039 -4.164 15.041 1.00 56.47 98 LEU A O 1
ATOM 793 N N . VAL A 1 99 ? -32.522 -4.953 12.985 1.00 54.38 99 VAL A N 1
ATOM 794 C CA . VAL A 1 99 ? -32.297 -6.330 13.413 1.00 54.38 99 VAL A CA 1
ATOM 795 C C . VAL A 1 99 ? -31.156 -6.320 14.420 1.00 54.38 99 VAL A C 1
ATOM 797 O O . VAL A 1 99 ? -30.113 -5.717 14.170 1.00 54.38 99 VAL A O 1
ATOM 800 N N . ASP A 1 100 ? -31.376 -6.978 15.555 1.00 50.69 100 ASP A N 1
ATOM 801 C CA . ASP A 1 100 ? -30.401 -7.087 16.636 1.00 50.69 100 ASP A CA 1
ATOM 802 C C . ASP A 1 100 ? -29.050 -7.575 16.078 1.00 50.69 100 ASP A C 1
ATOM 804 O O . ASP A 1 100 ? -28.954 -8.676 15.530 1.00 50.69 100 ASP A O 1
ATOM 808 N N . GLY A 1 101 ? -28.036 -6.703 16.123 1.00 55.19 101 GLY A N 1
ATOM 809 C CA . GLY A 1 101 ? -26.715 -6.924 15.521 1.00 55.19 101 GLY A CA 1
ATOM 810 C C . GLY A 1 101 ? -26.367 -6.112 14.260 1.00 55.19 101 GLY A C 1
ATOM 811 O O . GLY A 1 101 ? -25.224 -6.198 13.816 1.00 55.19 101 GLY A O 1
ATOM 812 N N . SER A 1 102 ? -27.264 -5.303 13.678 1.00 50.84 102 SER A N 1
ATOM 813 C CA . SER A 1 102 ? -26.862 -4.338 12.636 1.00 50.84 102 SER A CA 1
ATOM 814 C C . SER A 1 102 ? -26.303 -3.057 13.265 1.00 50.84 102 SER A C 1
ATOM 816 O O . SER A 1 102 ? -27.070 -2.212 13.736 1.00 50.84 102 SER A O 1
ATOM 818 N N . GLU A 1 103 ? -24.978 -2.892 13.252 1.00 56.50 103 GLU A N 1
ATOM 819 C CA . GLU A 1 103 ? -24.344 -1.609 13.577 1.00 56.50 103 GLU A CA 1
ATOM 820 C C . GLU A 1 103 ? -24.923 -0.494 12.683 1.00 56.50 103 GLU A C 1
ATOM 822 O O . GLU A 1 103 ? -25.141 -0.716 11.486 1.00 56.50 103 GLU A O 1
ATOM 827 N N . PRO A 1 104 ? -25.205 0.708 13.223 1.00 50.88 104 PRO A N 1
ATOM 828 C CA . PRO A 1 104 ? -25.717 1.807 12.420 1.00 50.88 104 PRO A CA 1
ATOM 829 C C . PRO A 1 104 ? -24.638 2.247 11.429 1.00 50.88 104 PRO A C 1
ATOM 831 O O . PRO A 1 104 ? -23.651 2.866 11.822 1.00 50.88 104 PRO A O 1
ATOM 834 N N . ASP A 1 105 ? -24.866 1.943 10.151 1.00 56.03 105 ASP A N 1
ATOM 835 C CA . ASP A 1 105 ? -23.936 2.076 9.023 1.00 56.03 105 ASP A CA 1
ATOM 836 C C . ASP A 1 105 ? -23.635 3.557 8.678 1.00 56.03 105 ASP A C 1
ATOM 838 O O . ASP A 1 105 ? -23.916 4.069 7.593 1.00 56.03 105 ASP A O 1
ATOM 842 N N . LYS A 1 106 ? -23.033 4.289 9.625 1.00 55.38 106 LYS A N 1
ATOM 843 C CA . LYS A 1 106 ? -22.453 5.629 9.449 1.00 55.38 106 LYS A CA 1
ATOM 844 C C . LYS A 1 106 ? -21.092 5.532 8.765 1.00 55.38 106 LYS A C 1
ATOM 846 O O . LYS A 1 106 ? -20.135 6.199 9.151 1.00 55.38 106 LYS A O 1
ATOM 851 N N . LYS A 1 107 ? -21.004 4.697 7.730 1.00 67.25 107 LYS A N 1
ATOM 852 C CA . LYS A 1 107 ? -19.787 4.491 6.957 1.00 67.25 107 LYS A CA 1
ATOM 853 C C . LYS A 1 107 ? -19.341 5.820 6.359 1.00 67.25 107 LYS A C 1
ATOM 855 O O . LYS A 1 107 ? -19.973 6.339 5.436 1.00 67.25 107 LYS A O 1
ATOM 860 N N . LEU A 1 108 ? -18.266 6.387 6.911 1.00 78.31 108 LEU A N 1
ATOM 861 C CA . LEU A 1 108 ? -17.752 7.676 6.466 1.00 78.31 108 LEU A CA 1
ATOM 862 C C . LEU A 1 108 ? -17.450 7.634 4.966 1.00 78.31 108 LEU A C 1
ATOM 864 O O . LEU A 1 108 ? -16.934 6.650 4.430 1.00 78.31 108 LEU A O 1
ATOM 868 N N . HIS A 1 109 ? -17.796 8.720 4.276 1.00 84.00 109 HIS A N 1
ATOM 869 C CA . HIS A 1 109 ? -17.663 8.787 2.828 1.00 84.00 109 HIS A CA 1
ATOM 870 C C . HIS A 1 109 ? -16.188 8.659 2.415 1.00 84.00 109 HIS A C 1
ATOM 872 O O . HIS A 1 109 ? -15.353 9.488 2.785 1.00 84.00 109 HIS A O 1
ATOM 878 N N . ALA A 1 110 ? -15.890 7.653 1.590 1.00 87.25 110 ALA A N 1
ATOM 879 C CA . ALA A 1 110 ? -14.557 7.396 1.053 1.00 87.25 110 ALA A CA 1
ATOM 880 C C . ALA A 1 110 ? -13.936 8.649 0.389 1.00 87.25 110 ALA A C 1
ATOM 882 O O . ALA A 1 110 ? -14.642 9.393 -0.298 1.00 87.25 110 ALA A O 1
ATOM 883 N N . PRO A 1 111 ? -12.624 8.913 0.524 1.00 91.50 111 PRO A N 1
ATOM 884 C CA . PRO A 1 111 ? -12.038 10.118 -0.057 1.00 91.50 111 PRO A CA 1
ATOM 885 C C . PRO A 1 111 ? -12.037 10.087 -1.588 1.00 91.50 111 PRO A C 1
ATOM 887 O O . PRO A 1 111 ? -11.670 9.096 -2.216 1.00 91.50 111 PRO A O 1
ATOM 890 N N . ASN A 1 112 ? -12.378 11.219 -2.206 1.00 91.00 112 ASN A N 1
ATOM 891 C CA . ASN A 1 112 ? -12.392 11.347 -3.668 1.00 91.00 112 ASN A CA 1
ATOM 892 C C . ASN A 1 112 ? -10.981 11.447 -4.277 1.00 91.00 112 ASN A C 1
ATOM 894 O O . ASN A 1 112 ? -10.778 11.088 -5.439 1.00 91.00 112 ASN A O 1
ATOM 898 N N . TYR A 1 113 ? -9.996 11.920 -3.505 1.00 94.12 113 TYR A N 1
ATOM 899 C CA . TYR A 1 113 ? -8.623 12.131 -3.962 1.00 94.12 113 TYR A CA 1
ATOM 900 C C . TYR A 1 113 ? -7.642 11.227 -3.222 1.00 94.12 113 TYR A C 1
ATOM 902 O O . TYR A 1 113 ? -7.630 11.153 -1.997 1.00 94.12 113 TYR A O 1
ATOM 910 N N . ILE A 1 114 ? -6.736 10.599 -3.971 1.00 95.00 114 ILE A N 1
ATOM 911 C CA . ILE A 1 114 ? -5.741 9.674 -3.409 1.00 95.00 1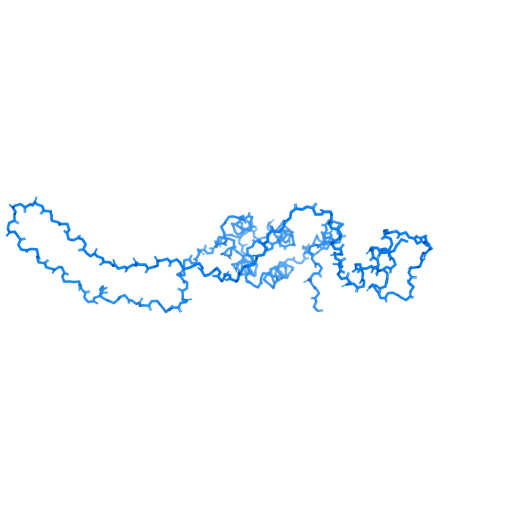14 ILE A CA 1
ATOM 912 C C . ILE A 1 114 ? -4.749 10.377 -2.460 1.00 95.00 114 ILE A C 1
ATOM 914 O O . ILE A 1 114 ? -4.212 9.760 -1.543 1.00 95.00 114 ILE A O 1
ATOM 918 N N . ARG A 1 115 ? -4.562 11.696 -2.623 1.00 94.62 115 ARG A N 1
ATOM 919 C CA . ARG A 1 115 ? -3.811 12.553 -1.689 1.00 94.62 115 ARG A CA 1
ATOM 920 C C . ARG A 1 115 ? -4.510 12.719 -0.336 1.00 94.62 115 ARG A C 1
ATOM 922 O O . ARG A 1 115 ? -3.820 12.941 0.653 1.00 94.62 115 ARG A O 1
ATOM 929 N N . ASP A 1 116 ? -5.834 12.603 -0.280 1.00 94.31 116 ASP A N 1
ATOM 930 C CA . ASP A 1 116 ? -6.585 12.664 0.975 1.00 94.31 116 ASP A CA 1
ATOM 931 C C . ASP A 1 116 ? -6.623 11.294 1.654 1.00 94.31 116 ASP A C 1
ATOM 933 O O . ASP A 1 116 ? -6.363 11.236 2.853 1.00 94.31 116 ASP A O 1
ATOM 937 N N . CYS A 1 117 ? -6.757 10.191 0.898 1.00 94.25 117 CYS A N 1
ATOM 938 C CA . CYS A 1 117 ? -6.484 8.850 1.440 1.00 94.25 117 CYS A CA 1
ATOM 939 C C . CYS A 1 117 ? -5.090 8.787 2.075 1.00 94.25 117 CYS A C 1
ATOM 941 O O . CYS A 1 117 ? -4.942 8.319 3.197 1.00 94.25 117 CYS A O 1
ATOM 943 N N . MET A 1 118 ? -4.067 9.323 1.398 1.00 94.06 118 MET A N 1
ATOM 944 C CA . MET A 1 118 ? -2.696 9.334 1.913 1.00 94.06 118 MET A CA 1
ATOM 945 C C . MET A 1 118 ? -2.574 10.018 3.285 1.00 94.06 118 MET A C 1
ATOM 947 O O . MET A 1 118 ? -1.820 9.521 4.117 1.00 94.06 118 MET A O 1
ATOM 951 N N . LYS A 1 119 ? -3.316 11.109 3.537 1.00 93.81 119 LYS A N 1
ATOM 952 C CA . LYS A 1 119 ? -3.365 11.781 4.851 1.00 93.81 119 LYS A CA 1
ATOM 953 C C . LYS A 1 119 ? -4.145 10.963 5.880 1.00 93.81 119 LYS A C 1
ATOM 955 O O . LYS A 1 119 ? -3.716 10.846 7.016 1.00 93.81 119 LYS A O 1
ATOM 960 N N . GLN A 1 120 ? -5.282 10.395 5.484 1.00 94.25 120 GLN A N 1
ATOM 961 C CA . GLN A 1 120 ? -6.149 9.618 6.376 1.00 94.25 120 GLN A CA 1
ATOM 962 C C . GLN A 1 120 ? -5.508 8.291 6.816 1.00 94.25 120 GLN A C 1
ATOM 964 O O . GLN A 1 120 ? -5.781 7.818 7.910 1.00 94.25 120 GLN A O 1
ATOM 969 N N . LEU A 1 121 ? -4.557 7.752 6.047 1.00 93.88 121 LEU A N 1
ATOM 970 C CA . LEU A 1 121 ? -3.691 6.650 6.488 1.00 93.88 121 LEU A CA 1
ATOM 971 C C . LEU A 1 121 ? -2.685 7.034 7.602 1.00 93.88 121 LEU A C 1
ATOM 973 O O . LEU A 1 121 ? -1.962 6.158 8.062 1.00 93.88 121 LEU A O 1
ATOM 977 N N . ASP A 1 122 ? -2.552 8.313 7.987 1.00 91.94 122 ASP A N 1
ATOM 978 C CA . ASP A 1 122 ? -1.797 8.739 9.191 1.00 91.94 122 ASP A CA 1
ATOM 979 C C . ASP A 1 122 ? -2.693 8.937 10.426 1.00 91.94 122 ASP A C 1
ATOM 981 O O . ASP A 1 122 ? -2.184 9.294 11.491 1.00 91.94 122 ASP A O 1
ATOM 985 N N . GLU A 1 123 ? -4.009 8.743 10.293 1.00 91.81 123 GLU A N 1
ATOM 986 C CA . GLU A 1 123 ? -4.964 8.898 11.390 1.00 91.81 123 GLU A CA 1
ATOM 987 C C . GLU A 1 123 ? -4.669 7.899 12.523 1.00 91.81 123 GLU A C 1
ATOM 989 O O . GLU A 1 123 ? -4.266 6.757 12.290 1.00 91.81 123 GLU A O 1
ATOM 994 N N . LYS A 1 124 ? -4.830 8.358 13.766 1.00 90.31 124 LYS A N 1
ATOM 995 C CA . LYS A 1 124 ? -4.512 7.607 14.992 1.00 90.31 124 LYS A CA 1
ATOM 996 C C . LYS A 1 124 ? -5.688 7.513 15.955 1.00 90.31 124 LYS A C 1
ATOM 998 O O . LYS A 1 124 ? -5.696 6.624 16.795 1.00 90.31 124 LYS A O 1
ATOM 1003 N N . GLU A 1 125 ? -6.645 8.431 15.855 1.00 88.94 125 GLU A N 1
ATOM 1004 C CA . GLU A 1 125 ? -7.772 8.532 16.785 1.00 88.94 125 GLU A CA 1
ATOM 1005 C C . GLU A 1 125 ? -9.073 8.026 16.150 1.00 88.94 125 GLU A C 1
ATOM 1007 O O . GLU A 1 125 ? -9.922 7.460 16.834 1.00 88.94 125 GLU A O 1
ATOM 1012 N N . LYS A 1 126 ? -9.239 8.213 14.833 1.00 91.19 126 LYS A N 1
ATOM 1013 C CA . LYS A 1 126 ? -10.502 7.961 14.122 1.00 91.19 126 LYS A CA 1
ATOM 1014 C C . LYS A 1 126 ? -10.405 6.765 13.181 1.00 91.19 126 LYS A C 1
ATOM 1016 O O . LYS A 1 126 ? -10.131 6.914 11.990 1.00 91.19 126 LYS A O 1
ATOM 1021 N N . TYR A 1 127 ? -10.710 5.590 13.722 1.00 91.94 127 TYR A N 1
ATOM 1022 C CA . TYR A 1 127 ? -10.804 4.326 12.986 1.00 91.94 127 TYR A CA 1
ATOM 1023 C C . TYR A 1 127 ? -11.633 4.428 11.693 1.00 91.94 127 TYR A C 1
ATOM 1025 O O . TYR A 1 127 ? -11.138 4.104 10.618 1.00 91.94 127 TYR A O 1
ATOM 1033 N N . GLU A 1 128 ? -12.851 4.976 11.771 1.00 91.94 128 GLU A N 1
ATOM 1034 C CA . GLU A 1 128 ? -13.763 5.113 10.621 1.00 91.94 128 GLU A CA 1
ATOM 1035 C C . GLU A 1 128 ? -13.133 5.878 9.438 1.00 91.94 128 GLU A C 1
ATOM 1037 O O . GLU A 1 128 ? -13.382 5.567 8.272 1.00 91.94 128 GLU A O 1
ATOM 1042 N N . VAL A 1 129 ? -12.307 6.891 9.732 1.00 92.88 129 VAL A N 1
ATOM 1043 C CA . VAL A 1 129 ? -11.620 7.722 8.729 1.00 92.88 129 VAL A CA 1
ATOM 1044 C C . VAL A 1 129 ? -10.485 6.932 8.079 1.00 92.88 129 VAL A C 1
ATOM 1046 O O . VAL A 1 129 ? -10.319 6.968 6.858 1.00 92.88 129 VAL A O 1
ATOM 1049 N N . PHE A 1 130 ? -9.725 6.192 8.888 1.00 94.75 130 PHE A N 1
ATOM 1050 C CA . PHE A 1 130 ? -8.674 5.302 8.412 1.00 94.75 130 PHE A CA 1
ATOM 1051 C C . PHE A 1 130 ? -9.238 4.210 7.490 1.00 94.75 130 PHE A C 1
ATOM 1053 O O . PHE A 1 130 ? -8.759 4.053 6.365 1.00 94.75 130 PHE A O 1
ATOM 1060 N N . GLU A 1 131 ? -10.292 3.508 7.915 1.00 93.38 131 GLU A N 1
ATOM 1061 C CA . GLU A 1 131 ? -10.930 2.451 7.124 1.00 93.38 131 GLU A CA 1
ATOM 1062 C C . GLU A 1 131 ? -11.510 2.970 5.806 1.00 93.38 131 GLU A C 1
ATOM 1064 O O . GLU A 1 131 ? -11.258 2.390 4.745 1.00 93.38 131 GLU A O 1
ATOM 1069 N N . ALA A 1 132 ? -12.254 4.084 5.840 1.00 93.88 132 ALA A N 1
ATOM 1070 C CA . ALA A 1 132 ? -12.850 4.675 4.643 1.00 93.88 132 ALA A CA 1
ATOM 1071 C C . ALA A 1 132 ? -11.789 5.009 3.577 1.00 93.88 132 ALA A C 1
ATOM 1073 O O . ALA A 1 132 ? -12.017 4.795 2.382 1.00 93.88 132 ALA A O 1
ATOM 1074 N N . ALA A 1 133 ? -10.608 5.475 3.995 1.00 95.00 133 ALA A N 1
ATOM 1075 C CA . ALA A 1 133 ? -9.462 5.668 3.114 1.00 95.00 133 ALA A CA 1
ATOM 1076 C C . ALA A 1 133 ? -8.831 4.348 2.650 1.00 95.00 133 ALA A C 1
ATOM 1078 O O . ALA A 1 133 ? -8.553 4.190 1.458 1.00 95.00 133 ALA A O 1
ATOM 1079 N N . PHE A 1 134 ? -8.596 3.412 3.572 1.00 95.69 134 PHE A N 1
ATOM 1080 C CA . PHE A 1 134 ? -7.872 2.165 3.330 1.00 95.69 134 PHE A CA 1
ATOM 1081 C C . PHE A 1 134 ? -8.618 1.232 2.364 1.00 95.69 134 PHE A C 1
ATOM 1083 O O . PHE A 1 134 ? -8.036 0.795 1.368 1.00 95.69 134 PHE A O 1
ATOM 1090 N N . PHE A 1 135 ? -9.925 1.017 2.561 1.00 94.50 135 PHE A N 1
ATOM 1091 C CA . PHE A 1 135 ? -10.745 0.212 1.646 1.00 94.50 135 PHE A CA 1
ATOM 1092 C C . PHE A 1 135 ? -10.907 0.863 0.263 1.00 94.50 135 PHE A C 1
ATOM 1094 O O . PHE A 1 135 ? -10.916 0.171 -0.758 1.00 94.50 135 PHE A O 1
ATOM 1101 N N . ALA A 1 136 ? -11.002 2.195 0.189 1.00 94.62 136 ALA A N 1
ATOM 1102 C CA . ALA A 1 136 ? -11.127 2.901 -1.087 1.00 94.62 136 ALA A CA 1
ATOM 1103 C C . ALA A 1 136 ? -9.837 2.850 -1.926 1.00 94.62 136 ALA A C 1
ATOM 1105 O O . ALA A 1 136 ? -9.898 2.792 -3.164 1.00 94.62 136 ALA A O 1
ATOM 1106 N N . LEU A 1 137 ? -8.679 2.843 -1.255 1.00 95.31 137 LEU A N 1
ATOM 1107 C CA . LEU A 1 137 ? -7.3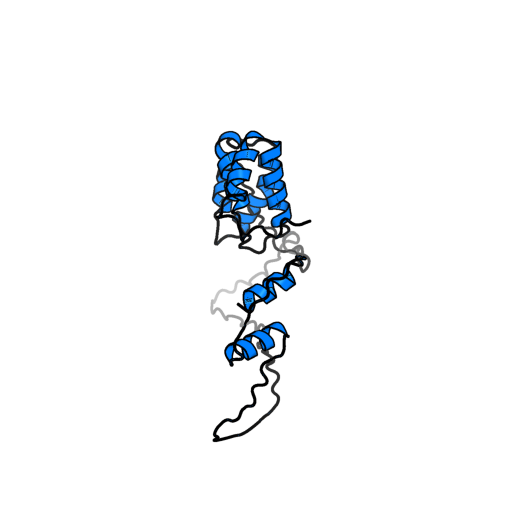45 3.020 -1.829 1.00 95.31 137 LEU A CA 1
ATOM 1108 C C . LEU A 1 137 ? -7.054 2.088 -3.012 1.00 95.31 137 LEU A C 1
ATOM 1110 O O . LEU A 1 137 ? -6.587 2.550 -4.057 1.00 95.31 137 LEU A O 1
ATOM 1114 N N . ASN A 1 138 ? -7.367 0.794 -2.887 1.00 95.38 138 ASN A N 1
ATOM 1115 C CA . ASN A 1 138 ? -7.075 -0.194 -3.929 1.00 95.38 138 ASN A CA 1
ATOM 1116 C C . ASN A 1 138 ? -7.756 0.164 -5.263 1.00 95.38 138 ASN A C 1
ATOM 1118 O O . ASN A 1 138 ? -7.128 0.165 -6.327 1.00 95.38 138 ASN A O 1
ATOM 1122 N N . SER A 1 139 ? -9.030 0.570 -5.193 1.00 95.38 139 SER A N 1
ATOM 1123 C CA . SER A 1 139 ? -9.819 0.983 -6.359 1.00 95.38 139 SER A CA 1
ATOM 1124 C C . SER A 1 139 ? -9.268 2.246 -7.028 1.00 95.38 139 SER A C 1
ATOM 1126 O O . SER A 1 139 ? -9.433 2.432 -8.235 1.00 95.38 139 SER A O 1
ATOM 1128 N N . MET A 1 140 ? -8.633 3.130 -6.253 1.00 95.38 140 MET A N 1
ATOM 1129 C CA . MET A 1 140 ? -8.080 4.401 -6.725 1.00 95.38 140 MET A CA 1
ATOM 1130 C C . MET A 1 140 ? -6.719 4.199 -7.389 1.00 95.38 140 MET A C 1
ATOM 1132 O O . MET A 1 140 ? -6.460 4.804 -8.429 1.00 95.38 140 MET A O 1
ATOM 1136 N N . ILE A 1 141 ? -5.890 3.303 -6.842 1.00 96.38 141 ILE A N 1
ATOM 1137 C CA . ILE A 1 141 ? -4.630 2.876 -7.461 1.00 96.38 141 ILE A CA 1
ATOM 1138 C C . ILE A 1 141 ? -4.917 2.227 -8.821 1.00 96.38 141 ILE A C 1
ATOM 1140 O O . ILE A 1 141 ? -4.409 2.697 -9.837 1.00 96.38 141 ILE A O 1
ATOM 1144 N N . ARG A 1 142 ? -5.792 1.209 -8.872 1.00 95.56 142 ARG A N 1
ATOM 1145 C CA . ARG A 1 142 ? -6.119 0.473 -10.113 1.00 95.56 142 ARG A CA 1
ATOM 1146 C C . ARG A 1 142 ? -6.728 1.346 -11.212 1.00 95.56 142 ARG A C 1
ATOM 1148 O O . ARG A 1 142 ? -6.485 1.103 -12.388 1.00 95.56 142 ARG A O 1
ATOM 1155 N N . ARG A 1 143 ? -7.506 2.371 -10.846 1.00 95.06 143 ARG A N 1
ATOM 1156 C CA . ARG A 1 143 ? -8.065 3.358 -11.792 1.00 95.06 143 ARG A CA 1
ATOM 1157 C C . ARG A 1 143 ? -7.111 4.518 -12.102 1.00 95.06 143 ARG A C 1
ATOM 1159 O O . ARG A 1 143 ? -7.505 5.436 -12.814 1.00 95.06 143 ARG A O 1
ATOM 1166 N N . LYS A 1 144 ? -5.881 4.496 -11.572 1.00 92.81 144 LYS A N 1
ATOM 1167 C CA . LYS A 1 144 ? -4.851 5.531 -11.746 1.00 92.81 144 LYS A CA 1
ATOM 1168 C C . LYS A 1 144 ? -5.380 6.937 -11.413 1.00 92.81 144 LYS A C 1
ATOM 1170 O O . LYS A 1 144 ? -5.264 7.864 -12.212 1.00 92.81 144 LYS A O 1
ATOM 1175 N N . ALA A 1 145 ? -5.991 7.069 -10.232 1.00 94.00 145 ALA A N 1
ATOM 1176 C CA . ALA A 1 145 ? -6.625 8.301 -9.759 1.00 94.00 145 ALA A CA 1
ATOM 1177 C C . ALA A 1 145 ? -5.699 9.532 -9.843 1.00 94.00 145 ALA A C 1
ATOM 1179 O O . ALA A 1 145 ? -4.473 9.425 -9.761 1.00 94.00 145 ALA A O 1
ATOM 1180 N N . ILE A 1 146 ? -6.298 10.719 -9.982 1.00 93.88 146 ILE A N 1
ATOM 1181 C CA . ILE A 1 146 ? -5.581 11.986 -10.196 1.00 93.88 146 ILE A CA 1
ATOM 1182 C C . ILE A 1 146 ? -4.533 12.205 -9.093 1.00 93.88 146 ILE A C 1
ATOM 1184 O O . ILE A 1 146 ? -4.843 12.178 -7.902 1.00 93.88 146 ILE A O 1
ATOM 1188 N N . GLY A 1 147 ? -3.281 12.420 -9.504 1.00 92.44 147 GLY A N 1
ATOM 1189 C CA . GLY A 1 147 ? -2.135 12.594 -8.607 1.00 92.44 147 GLY A CA 1
ATOM 1190 C C . GLY A 1 147 ? -1.470 11.299 -8.121 1.00 92.44 147 GLY A C 1
ATOM 1191 O O . GLY A 1 147 ? -0.444 11.397 -7.455 1.00 92.44 147 GLY A O 1
ATOM 1192 N N . PHE A 1 148 ? -1.979 10.103 -8.466 1.00 95.06 148 PHE A N 1
ATOM 1193 C CA . PHE A 1 148 ? -1.328 8.826 -8.125 1.00 95.06 148 PHE A CA 1
ATOM 1194 C C . PHE A 1 148 ? 0.122 8.789 -8.608 1.00 95.06 148 PHE A C 1
ATOM 1196 O O . PHE A 1 148 ? 1.003 8.445 -7.832 1.00 95.06 148 PHE A O 1
ATOM 1203 N N . VAL A 1 149 ? 0.384 9.188 -9.860 1.00 93.56 149 VAL A N 1
ATOM 1204 C CA . VAL A 1 149 ? 1.729 9.129 -10.463 1.00 93.56 149 VAL A CA 1
ATOM 1205 C C . VAL A 1 149 ? 2.760 9.886 -9.619 1.00 93.56 149 VAL A C 1
ATOM 1207 O O . VAL A 1 149 ? 3.838 9.347 -9.377 1.00 93.56 149 VAL A O 1
ATOM 1210 N N . ASP A 1 150 ? 2.411 11.072 -9.115 1.00 93.94 150 ASP A N 1
ATOM 1211 C CA . ASP A 1 150 ? 3.311 11.916 -8.319 1.00 93.94 150 ASP A CA 1
ATOM 1212 C C . ASP A 1 150 ? 3.620 11.313 -6.943 1.00 93.94 150 ASP A C 1
ATOM 1214 O O . ASP A 1 150 ? 4.712 11.501 -6.413 1.00 93.94 150 ASP A O 1
ATOM 1218 N N . ILE A 1 151 ? 2.643 10.623 -6.339 1.00 95.06 151 ILE A N 1
ATOM 1219 C CA . ILE A 1 151 ? 2.745 10.124 -4.961 1.00 95.06 151 ILE A CA 1
ATOM 1220 C C . ILE A 1 151 ? 3.052 8.630 -4.868 1.00 95.06 151 ILE A C 1
ATOM 1222 O O . ILE A 1 151 ? 3.279 8.154 -3.762 1.00 95.06 151 ILE A O 1
ATOM 1226 N N . ALA A 1 152 ? 3.054 7.880 -5.975 1.00 94.56 152 ALA A N 1
ATOM 1227 C CA . ALA A 1 152 ? 3.089 6.416 -5.945 1.00 94.56 152 ALA A CA 1
ATOM 1228 C C . ALA A 1 152 ? 4.320 5.850 -5.212 1.00 94.56 152 ALA A C 1
ATOM 1230 O O . ALA A 1 152 ? 4.178 4.901 -4.447 1.00 94.56 152 ALA A O 1
ATOM 1231 N N . ASP A 1 153 ? 5.495 6.473 -5.374 1.00 93.88 153 ASP A N 1
ATOM 1232 C CA . ASP A 1 153 ? 6.714 6.118 -4.629 1.00 93.88 153 ASP A CA 1
ATOM 1233 C C . ASP A 1 153 ? 6.512 6.258 -3.106 1.00 93.88 153 ASP A C 1
ATOM 1235 O O . ASP A 1 153 ? 6.857 5.368 -2.327 1.00 93.88 15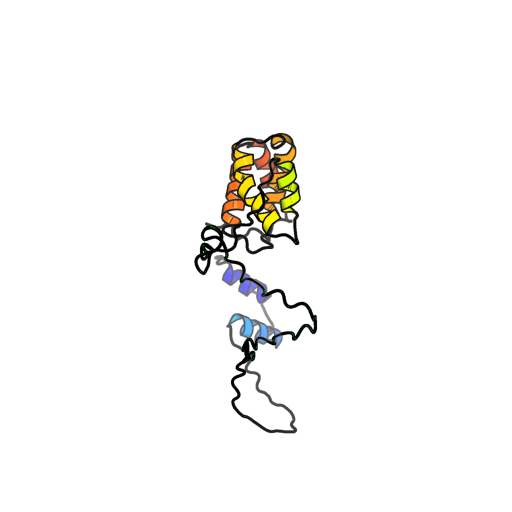3 ASP A O 1
ATOM 1239 N N . VAL A 1 154 ? 5.927 7.382 -2.678 1.00 94.56 154 VAL A N 1
ATOM 1240 C CA . VAL A 1 154 ? 5.703 7.718 -1.263 1.00 94.56 154 VAL A CA 1
ATOM 1241 C C . VAL A 1 154 ? 4.587 6.857 -0.672 1.00 94.56 154 VAL A C 1
ATOM 1243 O O . VAL A 1 154 ? 4.702 6.388 0.457 1.00 94.56 154 VAL A O 1
ATOM 1246 N N . LEU A 1 155 ? 3.528 6.613 -1.447 1.00 95.19 155 LEU A N 1
ATOM 1247 C CA . LEU A 1 155 ? 2.399 5.760 -1.087 1.00 95.19 155 LEU A CA 1
ATOM 1248 C C . LEU A 1 155 ? 2.841 4.307 -0.909 1.00 95.19 155 LEU A C 1
ATOM 1250 O O . LEU A 1 155 ? 2.508 3.702 0.102 1.00 95.19 155 LEU A O 1
ATOM 1254 N N . ALA A 1 156 ? 3.621 3.758 -1.843 1.00 94.31 156 ALA A N 1
ATOM 1255 C CA . ALA A 1 156 ? 4.141 2.402 -1.716 1.00 94.31 156 ALA A CA 1
ATOM 1256 C C . ALA A 1 156 ? 5.090 2.272 -0.516 1.00 94.31 156 ALA A C 1
ATOM 1258 O O . ALA A 1 156 ? 4.973 1.318 0.247 1.00 94.31 156 ALA A O 1
ATOM 1259 N N . LYS A 1 157 ? 5.964 3.264 -0.281 1.00 92.25 157 LYS A N 1
ATOM 1260 C CA . LYS A 1 157 ? 6.812 3.291 0.919 1.00 92.25 157 LYS A CA 1
ATOM 1261 C C . LYS A 1 157 ? 5.989 3.366 2.210 1.00 92.25 157 LYS A C 1
ATOM 1263 O O . LYS A 1 157 ? 6.313 2.650 3.151 1.00 92.25 157 LYS A O 1
ATOM 1268 N N . LYS A 1 158 ? 4.921 4.176 2.263 1.00 92.94 158 LYS A N 1
ATOM 1269 C CA . LYS A 1 158 ? 3.989 4.172 3.404 1.00 92.94 158 LYS A CA 1
ATOM 1270 C C . LYS A 1 158 ? 3.345 2.798 3.576 1.00 92.94 158 LYS A C 1
ATOM 1272 O O . LYS A 1 158 ? 3.323 2.314 4.692 1.00 92.94 158 LYS A O 1
ATOM 1277 N N . LEU A 1 159 ? 2.834 2.190 2.502 1.00 93.38 159 LEU A N 1
ATOM 1278 C CA . LEU A 1 159 ? 2.151 0.893 2.552 1.00 93.38 159 LEU A CA 1
ATOM 1279 C C . LEU A 1 159 ? 3.046 -0.241 3.063 1.00 93.38 159 LEU A C 1
ATOM 1281 O O . LEU A 1 159 ? 2.517 -1.163 3.671 1.00 93.38 159 LEU A O 1
ATOM 1285 N N . VAL A 1 160 ? 4.367 -0.166 2.852 1.00 91.44 160 VAL A N 1
ATOM 1286 C CA . VAL A 1 160 ? 5.324 -1.033 3.558 1.00 91.44 160 VAL A CA 1
ATOM 1287 C C . VAL A 1 160 ? 5.231 -0.747 5.059 1.00 91.44 160 VAL A C 1
ATOM 1289 O O . VAL A 1 160 ? 4.704 -1.566 5.793 1.00 91.44 160 VAL A O 1
ATOM 1292 N N . PHE A 1 161 ? 5.601 0.448 5.521 1.00 90.06 161 PHE A N 1
ATOM 1293 C CA . PHE A 1 161 ? 5.598 0.798 6.954 1.00 90.06 161 PHE A CA 1
ATOM 1294 C C . PHE A 1 161 ? 4.204 1.027 7.586 1.00 90.06 161 PHE A C 1
ATOM 1296 O O . PHE A 1 161 ? 4.104 1.701 8.613 1.00 90.06 161 PHE A O 1
ATOM 1303 N N . LEU A 1 162 ? 3.118 0.532 6.985 1.00 91.44 162 LEU A N 1
ATOM 1304 C CA . LEU A 1 162 ? 1.765 0.723 7.505 1.00 91.44 162 LEU A CA 1
ATOM 1305 C C . LEU A 1 162 ? 1.442 -0.392 8.500 1.00 91.44 162 LEU A C 1
ATOM 1307 O O . LEU A 1 162 ? 1.244 -1.537 8.104 1.00 91.44 162 LEU A O 1
ATOM 1311 N N . GLU A 1 163 ? 1.391 -0.045 9.780 1.00 89.81 163 GLU A N 1
ATOM 1312 C CA . GLU A 1 163 ? 1.016 -0.934 10.885 1.00 89.81 163 GLU A CA 1
ATOM 1313 C C . GLU A 1 163 ? -0.507 -0.963 11.075 1.00 89.81 163 GLU A C 1
ATOM 1315 O O . GLU A 1 163 ? -1.164 0.074 10.932 1.00 89.81 163 GLU A O 1
ATOM 1320 N N . ASP A 1 164 ? -1.061 -2.110 11.474 1.00 90.44 164 ASP A N 1
ATOM 1321 C CA . ASP A 1 164 ? -2.462 -2.191 11.890 1.00 90.44 164 ASP A CA 1
ATOM 1322 C C . ASP A 1 164 ? -2.632 -1.690 13.328 1.00 90.44 164 ASP A C 1
ATOM 1324 O O . ASP A 1 164 ? -2.316 -2.377 14.299 1.00 90.44 164 ASP A O 1
ATOM 1328 N N . LYS A 1 165 ? -3.120 -0.457 13.464 1.00 89.88 165 LYS A N 1
ATOM 1329 C CA . LYS A 1 165 ? -3.334 0.200 14.765 1.00 89.88 165 LYS A CA 1
ATOM 1330 C C . LYS A 1 165 ? -4.737 0.005 15.315 1.00 89.88 165 LYS A C 1
ATOM 1332 O O . LYS A 1 165 ? -4.977 0.337 16.471 1.00 89.88 165 LYS A O 1
ATOM 1337 N N . PHE A 1 166 ? -5.647 -0.503 14.490 1.00 90.81 166 PHE A N 1
ATOM 1338 C CA . PHE A 1 166 ? -7.069 -0.562 14.801 1.00 90.81 166 PHE A CA 1
ATOM 1339 C C . PHE A 1 166 ? -7.644 -1.985 14.739 1.00 90.81 166 PHE A C 1
ATOM 1341 O O . PHE A 1 166 ? -8.848 -2.147 14.900 1.00 90.81 166 PHE A O 1
ATOM 1348 N N . SER A 1 167 ? -6.807 -3.013 14.540 1.00 89.75 167 SER A N 1
ATOM 1349 C CA . SER A 1 167 ? -7.247 -4.401 14.314 1.00 89.75 167 SER A CA 1
ATOM 1350 C C . SER A 1 167 ? -8.188 -4.511 13.101 1.00 89.75 167 SER A C 1
ATOM 1352 O O . SER A 1 167 ? -9.230 -5.172 13.142 1.00 89.75 167 SER A O 1
ATOM 1354 N N . THR A 1 168 ? -7.819 -3.817 12.026 1.00 89.81 168 THR A N 1
ATOM 1355 C CA . THR A 1 168 ? -8.603 -3.636 10.802 1.00 89.81 168 THR A CA 1
ATOM 1356 C C . THR A 1 168 ? -8.840 -4.980 10.112 1.00 89.81 168 THR A C 1
ATOM 1358 O O . THR A 1 168 ? -7.915 -5.765 9.882 1.00 89.81 168 THR A O 1
ATOM 1361 N N . LYS A 1 169 ? -10.085 -5.257 9.714 1.00 89.88 169 LYS A N 1
ATOM 1362 C CA . LYS A 1 169 ? -10.417 -6.541 9.085 1.00 89.88 169 LYS A CA 1
ATOM 1363 C C . LYS A 1 169 ? -9.638 -6.748 7.779 1.00 89.88 169 LYS A C 1
ATOM 1365 O O . LYS A 1 169 ? -9.616 -5.878 6.911 1.00 89.88 169 LYS A O 1
ATOM 1370 N N . ASP A 1 170 ? -9.045 -7.936 7.629 1.00 91.44 170 ASP A N 1
ATOM 1371 C CA . ASP A 1 170 ? -8.267 -8.347 6.450 1.00 91.44 170 ASP A CA 1
ATOM 1372 C C . ASP A 1 170 ? -7.109 -7.384 6.098 1.00 91.44 170 ASP A C 1
ATOM 1374 O O . ASP A 1 170 ? -6.664 -7.337 4.946 1.00 91.44 170 ASP A O 1
ATOM 1378 N N . PHE A 1 171 ? -6.594 -6.639 7.090 1.00 93.12 171 PHE A N 1
ATOM 1379 C CA . PHE A 1 171 ? -5.585 -5.593 6.912 1.00 93.12 171 PHE A CA 1
ATOM 1380 C C . PHE A 1 171 ? -4.411 -6.026 6.035 1.00 93.12 171 PHE A C 1
ATOM 1382 O O . PHE A 1 171 ? -4.117 -5.382 5.029 1.00 93.12 171 PHE A O 1
ATOM 1389 N N . GLU A 1 172 ? -3.772 -7.144 6.379 1.00 92.00 172 GLU A N 1
ATOM 1390 C CA . GLU A 1 172 ? -2.592 -7.645 5.674 1.00 92.00 172 GLU A CA 1
ATOM 1391 C C . GLU A 1 172 ? -2.878 -7.994 4.212 1.00 92.00 172 GLU A C 1
ATOM 1393 O O . GLU A 1 172 ? -2.141 -7.588 3.309 1.00 92.00 172 GLU A O 1
ATOM 1398 N N . ASN A 1 173 ? -4.010 -8.654 3.955 1.00 92.88 173 ASN A N 1
ATOM 1399 C CA . ASN A 1 173 ? -4.454 -8.985 2.605 1.00 92.88 173 ASN A CA 1
ATOM 1400 C C . ASN A 1 173 ? -4.691 -7.718 1.770 1.00 92.88 173 ASN A C 1
ATOM 1402 O O . ASN A 1 173 ? -4.270 -7.643 0.614 1.00 92.88 173 ASN A O 1
ATOM 1406 N N . ILE A 1 174 ? -5.329 -6.697 2.345 1.00 94.50 174 ILE A N 1
ATOM 1407 C CA . ILE A 1 174 ? -5.633 -5.438 1.652 1.00 94.50 174 ILE A CA 1
ATOM 1408 C C . ILE A 1 174 ? -4.361 -4.601 1.452 1.00 94.50 174 ILE A C 1
ATOM 1410 O O . ILE A 1 174 ? -4.152 -4.057 0.363 1.00 94.50 174 ILE A O 1
ATOM 1414 N N . ARG A 1 175 ? -3.472 -4.549 2.452 1.00 95.00 175 ARG A N 1
ATOM 1415 C CA . ARG A 1 175 ? -2.148 -3.906 2.395 1.00 95.00 175 ARG A CA 1
ATOM 1416 C C . ARG A 1 175 ? -1.320 -4.498 1.257 1.00 95.00 175 ARG A C 1
ATOM 1418 O O . ARG A 1 175 ? -0.861 -3.752 0.386 1.00 95.00 175 ARG A O 1
ATOM 1425 N N . LEU A 1 176 ? -1.225 -5.828 1.196 1.00 93.88 176 LEU A N 1
ATOM 1426 C CA . LEU A 1 176 ? -0.559 -6.560 0.120 1.00 93.88 176 LEU A CA 1
ATOM 1427 C C . LEU A 1 176 ? -1.210 -6.289 -1.242 1.00 93.88 176 LEU A C 1
ATOM 1429 O O . LEU A 1 176 ? -0.514 -5.937 -2.194 1.00 93.88 176 LEU A O 1
ATOM 1433 N N . GLN A 1 177 ? -2.540 -6.370 -1.354 1.00 95.75 177 GLN A N 1
ATOM 1434 C CA . GLN A 1 177 ? -3.241 -6.066 -2.607 1.00 95.75 177 GLN A CA 1
ATOM 1435 C C . GLN A 1 177 ? -3.008 -4.625 -3.082 1.00 95.75 177 GLN A C 1
ATOM 1437 O O . GLN A 1 177 ? -2.945 -4.387 -4.293 1.00 95.75 177 GLN A O 1
ATOM 1442 N N . CYS A 1 178 ? -2.897 -3.653 -2.171 1.00 96.00 178 CYS A N 1
ATOM 1443 C CA . CYS A 1 178 ? -2.576 -2.261 -2.490 1.00 96.00 178 CYS A CA 1
ATOM 1444 C C . CYS A 1 178 ? -1.129 -2.114 -2.977 1.00 96.00 178 CYS A C 1
ATOM 1446 O O . CYS A 1 178 ? -0.908 -1.482 -4.010 1.00 96.00 178 CYS A O 1
ATOM 1448 N N . LEU A 1 179 ? -0.166 -2.762 -2.314 1.00 95.19 179 LEU A N 1
ATOM 1449 C CA . LEU A 1 179 ? 1.230 -2.847 -2.762 1.00 95.19 179 LEU A CA 1
ATOM 1450 C C . LEU A 1 179 ? 1.335 -3.458 -4.167 1.00 95.19 179 LEU A C 1
ATOM 1452 O O . LEU A 1 179 ? 1.865 -2.816 -5.073 1.00 95.19 179 LEU A O 1
ATOM 1456 N N . VAL A 1 180 ? 0.748 -4.638 -4.388 1.00 95.56 180 VAL A N 1
ATOM 1457 C CA . VAL A 1 180 ? 0.702 -5.300 -5.704 1.00 95.56 180 VAL A CA 1
ATOM 1458 C C . VAL A 1 180 ? 0.060 -4.388 -6.751 1.00 95.56 180 VAL A C 1
ATOM 1460 O O . VAL A 1 180 ? 0.589 -4.249 -7.852 1.00 95.56 180 VAL A O 1
ATOM 1463 N N . SER A 1 181 ? -1.033 -3.698 -6.414 1.00 96.31 181 SER A N 1
ATOM 1464 C CA . SER A 1 181 ? -1.677 -2.752 -7.336 1.00 96.31 181 SER A CA 1
ATOM 1465 C C . SER A 1 181 ? -0.758 -1.575 -7.686 1.00 96.31 181 SER A C 1
ATOM 1467 O O . SER A 1 181 ? -0.716 -1.177 -8.848 1.00 96.31 181 SER A O 1
ATOM 1469 N N . CYS A 1 182 ? 0.025 -1.050 -6.736 1.00 95.38 182 CYS A N 1
ATOM 1470 C CA . CYS A 1 182 ? 1.035 -0.024 -7.011 1.00 95.38 182 CYS A CA 1
ATOM 1471 C C . CYS A 1 182 ? 2.115 -0.532 -7.979 1.00 95.38 182 CYS A C 1
ATOM 1473 O O . CYS A 1 182 ? 2.404 0.155 -8.958 1.00 95.38 182 CYS A O 1
ATOM 1475 N N . LEU A 1 183 ? 2.665 -1.735 -7.754 1.00 95.06 183 LEU A N 1
ATOM 1476 C CA . LEU A 1 183 ? 3.681 -2.328 -8.636 1.00 95.06 183 LEU A CA 1
ATOM 1477 C C . LEU A 1 183 ? 3.137 -2.593 -10.050 1.00 95.06 183 LEU A C 1
ATOM 1479 O O . LEU A 1 183 ? 3.798 -2.255 -11.028 1.00 95.06 183 LEU A O 1
ATOM 1483 N N . VAL A 1 184 ? 1.929 -3.151 -10.178 1.00 95.94 184 VAL A N 1
ATOM 1484 C CA . VAL A 1 184 ? 1.321 -3.455 -11.488 1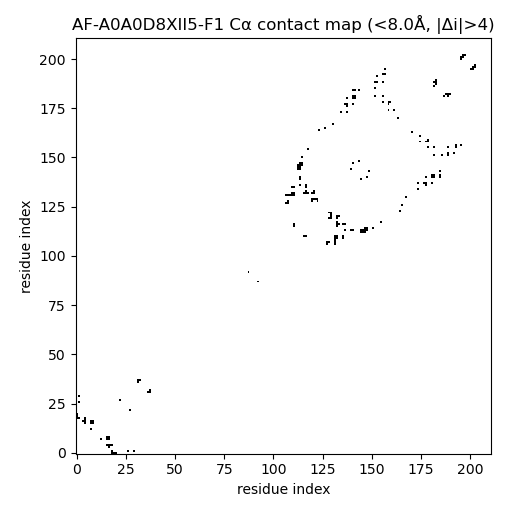.00 95.94 184 VAL A CA 1
ATOM 1485 C C . VAL A 1 184 ? 0.965 -2.173 -12.253 1.00 95.94 184 VAL A C 1
ATOM 1487 O O . VAL A 1 184 ? 1.136 -2.119 -13.468 1.00 95.94 184 VAL A O 1
ATOM 1490 N N . MET A 1 185 ? 0.505 -1.118 -11.569 1.00 95.62 185 MET A N 1
ATOM 1491 C CA . MET A 1 185 ? 0.197 0.172 -12.208 1.00 95.62 185 MET A CA 1
ATOM 1492 C C . MET A 1 185 ? 1.441 1.015 -12.524 1.00 95.62 185 MET A C 1
ATOM 1494 O O . MET A 1 185 ? 1.380 1.881 -13.403 1.00 95.62 185 MET A O 1
ATOM 1498 N N . ARG A 1 186 ? 2.559 0.800 -11.816 1.00 94.81 186 ARG A N 1
ATOM 1499 C CA . ARG A 1 186 ? 3.840 1.475 -12.062 1.00 94.81 186 ARG A CA 1
ATOM 1500 C C . ARG A 1 186 ? 5.028 0.590 -11.623 1.00 94.81 186 ARG A C 1
ATOM 1502 O O . ARG A 1 186 ? 5.496 0.712 -10.490 1.00 94.81 186 ARG A O 1
ATOM 1509 N N . PRO A 1 187 ? 5.590 -0.244 -12.520 1.00 94.81 187 PRO A N 1
ATOM 1510 C CA . PRO A 1 187 ? 6.674 -1.169 -12.167 1.00 94.81 187 PRO A CA 1
ATOM 1511 C C . PRO A 1 187 ? 7.996 -0.470 -11.809 1.00 94.81 187 PRO A C 1
ATOM 1513 O O . PRO A 1 187 ? 8.824 -1.046 -11.112 1.00 94.81 187 PRO A O 1
ATOM 1516 N N . GLU A 1 188 ? 8.178 0.796 -12.202 1.00 93.56 188 GLU A N 1
ATOM 1517 C CA . GLU A 1 188 ? 9.339 1.639 -11.852 1.00 93.56 188 GLU A CA 1
ATOM 1518 C C . GLU A 1 188 ? 9.580 1.790 -10.337 1.00 93.56 188 GLU A C 1
ATOM 1520 O O . GLU A 1 188 ? 10.675 2.167 -9.919 1.00 93.56 188 GLU A O 1
ATOM 1525 N N . ILE A 1 189 ? 8.559 1.541 -9.510 1.00 93.62 189 ILE A N 1
ATOM 1526 C CA . ILE A 1 189 ? 8.647 1.653 -8.048 1.00 93.62 189 ILE A CA 1
ATOM 1527 C C . ILE A 1 189 ? 9.271 0.387 -7.432 1.00 93.62 189 ILE A C 1
ATOM 1529 O O . ILE A 1 189 ? 9.865 0.460 -6.359 1.00 93.62 189 ILE A O 1
ATOM 1533 N N . ALA A 1 190 ? 9.191 -0.764 -8.112 1.00 92.75 190 ALA A N 1
ATOM 1534 C CA . ALA A 1 190 ? 9.675 -2.050 -7.607 1.00 92.75 190 ALA A CA 1
ATOM 1535 C C . ALA A 1 190 ? 11.129 -2.027 -7.078 1.00 92.75 190 ALA A C 1
ATOM 1537 O O . ALA A 1 190 ? 11.316 -2.456 -5.939 1.00 92.75 190 ALA A O 1
ATOM 1538 N N . PRO A 1 191 ? 12.146 -1.487 -7.793 1.00 92.56 191 PRO A N 1
ATOM 1539 C CA . PRO A 1 191 ? 13.506 -1.402 -7.249 1.00 92.56 191 PRO A CA 1
ATOM 1540 C C . PRO A 1 191 ? 13.586 -0.536 -5.982 1.00 92.56 191 PRO A C 1
ATOM 1542 O O . PRO A 1 191 ? 14.217 -0.937 -5.014 1.00 92.56 191 PRO A O 1
ATOM 1545 N N . LYS A 1 192 ? 12.864 0.593 -5.926 1.00 90.00 192 LYS A N 1
ATOM 1546 C CA . LYS A 1 192 ? 12.847 1.480 -4.746 1.00 90.00 192 LYS A CA 1
ATOM 1547 C C . LYS A 1 192 ? 12.226 0.804 -3.520 1.00 90.00 192 LYS A C 1
ATOM 1549 O O . LYS A 1 192 ? 12.619 1.091 -2.394 1.00 90.00 192 LYS A O 1
ATOM 1554 N N . ILE A 1 193 ? 11.231 -0.062 -3.727 1.00 89.81 193 ILE A N 1
ATOM 1555 C CA . ILE A 1 193 ? 10.615 -0.856 -2.654 1.00 89.81 193 ILE A CA 1
ATOM 1556 C C . ILE A 1 193 ? 11.569 -1.966 -2.216 1.00 89.81 193 ILE A C 1
ATOM 1558 O O . ILE A 1 193 ? 11.722 -2.169 -1.016 1.00 89.81 193 ILE A O 1
ATOM 1562 N N . ALA A 1 194 ? 12.251 -2.632 -3.152 1.00 88.94 194 ALA A N 1
ATOM 1563 C CA . ALA A 1 194 ? 13.274 -3.621 -2.827 1.00 88.94 194 ALA A CA 1
ATOM 1564 C C . ALA A 1 194 ? 14.394 -3.002 -1.969 1.00 88.94 194 ALA A C 1
ATOM 1566 O O . ALA A 1 194 ? 14.695 -3.537 -0.906 1.00 88.94 194 ALA A O 1
ATOM 1567 N N . ASP A 1 195 ? 14.921 -1.831 -2.347 1.00 88.44 195 ASP A N 1
ATOM 1568 C CA . ASP A 1 195 ? 15.916 -1.091 -1.553 1.00 88.44 195 ASP A CA 1
ATOM 1569 C C . ASP A 1 195 ? 15.429 -0.819 -0.119 1.00 88.44 195 ASP A C 1
ATOM 1571 O O . ASP A 1 195 ? 16.192 -0.945 0.839 1.00 88.44 195 ASP A O 1
ATOM 1575 N N . VAL A 1 196 ? 14.148 -0.463 0.045 1.00 86.50 196 VAL A N 1
ATOM 1576 C CA . VAL A 1 196 ? 13.524 -0.249 1.359 1.00 86.50 196 VAL A CA 1
ATOM 1577 C C . VAL A 1 196 ? 13.420 -1.558 2.144 1.00 86.50 196 VAL A C 1
ATOM 1579 O O . VAL A 1 196 ? 13.831 -1.587 3.299 1.00 86.50 196 VAL A O 1
ATOM 1582 N N . VAL A 1 197 ? 12.905 -2.636 1.547 1.00 83.31 197 VAL A N 1
ATOM 1583 C CA . VAL A 1 197 ? 12.693 -3.935 2.215 1.00 83.31 197 VAL A CA 1
ATOM 1584 C C . VAL A 1 197 ? 14.016 -4.598 2.612 1.00 83.31 197 VAL A C 1
ATOM 1586 O O . VAL A 1 197 ? 14.120 -5.132 3.713 1.00 83.31 197 VAL A O 1
ATOM 1589 N N . PHE A 1 198 ? 15.048 -4.513 1.769 1.00 82.62 198 PHE A N 1
ATOM 1590 C CA . PHE A 1 198 ? 16.378 -5.070 2.052 1.00 82.62 198 PHE A CA 1
ATOM 1591 C C . PHE A 1 198 ? 17.278 -4.142 2.886 1.00 82.62 198 PHE A C 1
ATOM 1593 O O . PHE A 1 198 ? 18.383 -4.528 3.275 1.00 82.62 198 PHE A O 1
ATOM 1600 N N . CYS A 1 199 ? 16.822 -2.933 3.222 1.00 81.69 199 CYS A N 1
ATOM 1601 C CA . CYS A 1 199 ? 17.501 -2.095 4.204 1.00 81.69 199 CYS A CA 1
ATOM 1602 C C . CYS A 1 199 ? 17.358 -2.667 5.625 1.00 81.69 199 CYS A C 1
ATOM 1604 O O . CYS A 1 199 ? 16.289 -3.110 6.041 1.00 81.69 199 CYS A O 1
ATOM 1606 N N . ARG A 1 200 ? 18.425 -2.528 6.429 1.00 65.75 200 ARG A N 1
ATOM 1607 C CA . ARG A 1 200 ? 18.501 -2.941 7.851 1.00 65.75 200 ARG A CA 1
ATOM 1608 C C . ARG A 1 200 ? 17.399 -2.378 8.766 1.00 65.75 200 ARG A C 1
ATOM 1610 O O . ARG A 1 200 ? 17.289 -2.816 9.901 1.00 65.75 200 ARG A O 1
ATOM 1617 N N . ASN A 1 201 ? 16.596 -1.427 8.292 1.00 65.62 201 ASN A N 1
ATOM 1618 C CA . ASN A 1 201 ? 15.502 -0.817 9.047 1.00 65.62 201 ASN A CA 1
ATOM 1619 C C . ASN A 1 201 ? 14.158 -1.561 8.896 1.00 65.62 201 ASN A C 1
ATOM 1621 O O . ASN A 1 201 ? 13.222 -1.233 9.616 1.00 65.62 201 ASN A O 1
ATOM 1625 N N . CYS A 1 202 ? 14.038 -2.536 7.984 1.00 64.62 202 CYS A N 1
ATOM 1626 C CA . CYS A 1 202 ? 12.801 -3.308 7.766 1.00 64.62 202 CYS A CA 1
ATOM 1627 C C . CYS A 1 202 ? 12.778 -4.676 8.471 1.00 64.62 202 CYS A C 1
ATOM 1629 O O . CYS A 1 202 ? 11.779 -5.388 8.401 1.00 64.62 202 CYS A O 1
ATOM 1631 N N . THR A 1 203 ? 13.851 -5.057 9.168 1.00 53.25 203 THR A N 1
ATOM 1632 C CA . THR A 1 203 ? 14.157 -6.446 9.565 1.00 53.25 203 THR A CA 1
ATOM 1633 C C . THR A 1 203 ? 13.340 -7.024 10.732 1.00 53.25 203 THR A C 1
ATOM 1635 O O . THR A 1 203 ? 13.799 -7.977 11.355 1.00 53.25 203 THR A O 1
ATOM 1638 N N . PHE A 1 204 ? 12.178 -6.459 11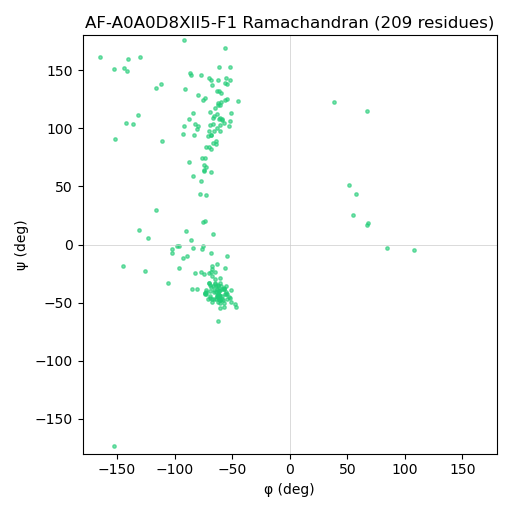.080 1.00 53.28 204 PHE A N 1
ATOM 1639 C CA . PHE A 1 204 ? 11.391 -6.939 12.232 1.00 53.28 204 PHE A CA 1
ATOM 1640 C C . PHE A 1 204 ? 9.859 -6.875 12.090 1.00 53.28 204 PHE A C 1
ATOM 1642 O O . PHE A 1 204 ? 9.164 -7.565 12.826 1.00 53.28 204 PHE A O 1
ATOM 1649 N N . PHE A 1 205 ? 9.313 -6.084 11.157 1.00 52.28 205 PHE A N 1
ATOM 1650 C CA . PHE A 1 205 ? 7.865 -5.800 11.096 1.00 52.28 205 PHE A CA 1
ATOM 1651 C C . PHE A 1 205 ? 7.091 -6.578 10.015 1.00 52.28 205 PHE A C 1
ATOM 1653 O O . PHE A 1 205 ? 5.874 -6.447 9.924 1.00 52.28 205 PHE A O 1
ATOM 1660 N N . HIS A 1 206 ? 7.775 -7.371 9.180 1.00 54.44 206 HIS A N 1
ATOM 1661 C CA . HIS A 1 206 ? 7.184 -8.004 7.986 1.00 54.44 206 HIS A CA 1
ATOM 1662 C C . HIS A 1 206 ? 7.450 -9.505 7.840 1.00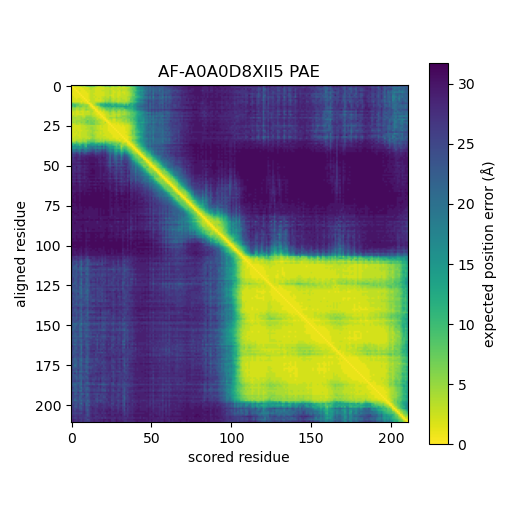 54.44 206 HIS A C 1
ATOM 1664 O O . HIS A 1 206 ? 7.138 -10.075 6.798 1.00 54.44 206 HIS A O 1
ATOM 1670 N N . SER A 1 207 ? 7.957 -10.171 8.878 1.00 48.09 207 SER A N 1
ATOM 1671 C CA . SER A 1 207 ? 8.228 -11.619 8.886 1.00 48.09 207 SER A CA 1
ATOM 1672 C C . SER A 1 207 ? 6.971 -12.509 8.804 1.00 48.09 207 SER A C 1
ATOM 1674 O O . SER A 1 207 ? 7.070 -13.711 8.982 1.00 48.09 207 SER A O 1
ATOM 1676 N N . CYS A 1 208 ? 5.794 -11.924 8.557 1.00 44.47 208 CYS A N 1
ATOM 1677 C CA . CYS A 1 208 ? 4.519 -12.610 8.325 1.00 44.47 208 CYS A CA 1
ATOM 1678 C C . CYS A 1 208 ? 3.983 -12.353 6.901 1.00 44.47 208 CYS A C 1
ATOM 1680 O O . CYS A 1 208 ? 2.776 -12.318 6.682 1.00 44.47 208 CYS A O 1
ATOM 1682 N N . LEU A 1 209 ? 4.884 -12.136 5.935 1.00 45.75 209 LEU A N 1
ATOM 1683 C CA . LEU A 1 209 ? 4.590 -12.257 4.499 1.00 45.75 209 LEU A CA 1
ATOM 1684 C C . LEU A 1 209 ? 4.859 -13.679 3.965 1.00 45.75 209 LEU A C 1
ATOM 1686 O O . LEU A 1 209 ? 4.850 -13.894 2.753 1.00 45.75 209 LEU A O 1
ATOM 1690 N N . ASP A 1 210 ? 5.081 -14.629 4.876 1.00 37.06 210 ASP A N 1
ATOM 1691 C CA . ASP A 1 210 ? 5.199 -16.053 4.585 1.00 37.06 210 ASP A CA 1
ATOM 1692 C C . ASP A 1 210 ? 3.820 -16.651 4.253 1.00 37.06 210 ASP A C 1
ATOM 1694 O O . ASP A 1 210 ? 2.853 -16.507 5.008 1.00 37.06 210 ASP A O 1
ATOM 1698 N N . ILE A 1 211 ? 3.766 -17.310 3.092 1.00 38.62 211 ILE A N 1
ATOM 1699 C CA . ILE A 1 211 ? 2.677 -18.158 2.579 1.00 38.62 211 ILE A CA 1
ATOM 1700 C C . ILE A 1 211 ? 3.109 -19.617 2.728 1.00 38.62 211 ILE A C 1
ATOM 1702 O O . ILE A 1 211 ? 4.270 -19.901 2.355 1.00 38.62 211 ILE A O 1
#

Radius of gyration: 31.89 Å; Cα contacts (8 Å, |Δi|>4): 111; chains: 1; bounding box: 91×56×73 Å

Foldseek 3Di:
DVVQQLVQVVVPDPDGDDDDDDDDPVVVVVVCVSVVPDDPCPDPDDDDDDDDDDDDDPPPPPPPPPPPDPPPPPPPDPDPDDPDPDDDPPVVVPPPPDPPPDDPCPQDAADLALVLLVVLLVDQPDPSSVVSSLVCQLVCLLVVHPCCVVCLLVVLLCLLVRDDNPCDPPSVVSSVSNNVSSCVSPVVSVVVVVVVCPDPVNPPDPPPVDD

Organism: Dictyocaulus viviparus (NCBI:txid29172)

InterPro domains:
  IPR019337 Telomere length regulation protein, conserved domain [PF10193] (111-201)
  IPR038528 TEL2, C-terminal domain superfamily [G3DSA:1.25.40.720] (106-207)
  IPR051970 Telomere Length Regulation TEL2 [PTHR15830] (1-201)

Sequence (211 aa):
MFVGEAISSWMGHEEQLKFEYEENDWLLEMRRIYDGIPLVVDGTQKNEDLPCNDNVQCDMQLSTSSECVLESHTLDSDDDEDFIAYDVPDGEKNFDKLVDGSEPDKKLHAPNYIRDCMKQLDEKEKYEVFEAAFFALNSMIRRKAIGFVDIADVLAKKLVFLEDKFSTKDFENIRLQCLVSCLVMRPEIAPKIADVVFCRNCTFFHSCLDI

Solvent-accessible surface area (backbone atoms only — not comparable to full-atom values): 14025 Å² total; per-residue (Å²): 89,71,70,58,30,54,49,31,58,73,67,69,49,93,80,58,58,80,66,86,80,79,93,43,75,68,56,56,49,53,47,35,59,73,71,67,54,75,86,77,79,78,78,81,68,82,84,87,86,87,85,84,89,81,95,72,86,82,74,80,75,74,82,80,77,79,73,81,76,80,77,75,79,80,74,92,63,101,66,96,67,82,79,75,77,83,79,75,53,74,81,70,71,60,65,79,74,73,59,92,87,67,75,84,83,76,72,51,80,55,59,93,40,61,70,51,26,60,55,29,69,68,57,85,85,48,62,61,53,27,48,26,18,58,71,45,43,47,64,37,50,70,66,62,37,77,65,40,84,84,41,45,65,60,51,48,54,44,53,65,77,58,74,81,87,74,79,54,83,65,44,68,62,52,45,50,52,36,47,51,36,47,37,75,75,40,58,84,41,47,64,63,50,48,57,51,60,76,32,88,87,41,82,77,86,57,88,79,77,76,129

Nearest PDB structures (foldseek):
  4k92-assembly2_B  TM=6.537E-01  e=2.036E+00  Homo sapiens
  5w0v-assembly2_B  TM=6.613E-01  e=4.065E+00  Kluyveromyces lactis

Secondary structure (DSSP, 8-state):
-HHHHHHHHHTT-SS---------HHHHHHHHHHTT--------PPP------------------------------------------HHHH------TT------PPPPSSHHHHHHHTT-SS-HHHHHHHHHHHHHHHHTT-TTHHHHHHHHHHHHHS---SS--TTHHHHHHHHHHHHHHH-GGGHHHHHHHHTSTTSTTT-TT---

pLDDT: mean 74.87, std 21.77, range [27.06, 96.38]